Protein AF-A0A5M9MLW3-F1 (afdb_monomer_lite)

Foldseek 3Di:
DDDPPVVVVVVVVVCCVVFAAPKEKEWEQEPQWIWIWIDDPPDDIDIDIDGQDDVVPAPGDPVVVLQVVVCVVVVHRDDGPDDDDCRNYRDYHYHYCVVVVCVVVLVDDADEAEEAPPCQCVVVCDPVDDPPPPDPDDDDDDDNHPHYDHDHDDDDDVCPCVPVPPPDDDPDDDDDDDDDDDDD

pLDDT: mean 81.93, std 17.7, range [34.81, 98.56]

Radius of gyration: 27.94 Å; chains: 1; bounding box: 58×65×68 Å

Organism: NCBI:txid1220188

InterPro domains:
  IPR008040 Hydantoinase/oxoprolinase, N-terminal [PF05378] (24-159)
  IPR045079 Oxoprolinase-like [PTHR11365] (21-159)

Secondary structure (DSSP, 8-state):
---THHHHHHHHHHHHHHH---EEEEEEE-SSEEEEEEE-TTSPPEEEEEES--TTT-S-HHHHHHHHHHHHHTTSPPPTTSPPP-TTEEEEEEEESHHHHHHHTT-PPP-EEEEETT-TTHHHHTT---SSTT-SS--PPPPS-SEEEEES-----TTTT--TTSSS--SSPPPS----PPP-

Sequence (184 aa):
MPDGYTVKGKVWKLLRALYGGDIKIVIDRGGTFTDIWASLPGQLDIILKLLSVDPSNYQDAPPEGIRRILSHFYSKELPCGSLLPKRDIEFIRMDTTVPTNAFLERKGTKHAFLVTKGFQDLLKIGYQSRLRLFDLNIVKPDVLYSEMHEIETRITIEGFDKDLDGLFDSKEEIPGFLLRGTRG

Structure (mmCIF, N/CA/C/O backbone):
data_AF-A0A5M9MLW3-F1
#
_entry.id   AF-A0A5M9MLW3-F1
#
loop_
_atom_site.group_PDB
_atom_site.id
_atom_site.type_symbol
_atom_site.label_atom_id
_atom_site.label_alt_id
_atom_site.label_comp_id
_atom_site.label_asym_id
_atom_site.label_entity_id
_atom_site.label_seq_id
_atom_site.pdbx_PDB_ins_code
_atom_site.Cartn_x
_atom_site.Cartn_y
_atom_site.Cartn_z
_atom_site.occupancy
_atom_site.B_iso_or_equiv
_atom_site.auth_seq_id
_atom_site.auth_comp_id
_atom_site.auth_asym_id
_atom_site.auth_atom_id
_atom_site.pdbx_PDB_model_num
ATOM 1 N N . MET A 1 1 ? -7.379 48.453 19.173 1.00 34.81 1 MET A N 1
ATOM 2 C CA . MET A 1 1 ? -8.307 47.615 18.382 1.00 34.81 1 MET A CA 1
ATOM 3 C C . MET A 1 1 ? -8.161 46.185 18.880 1.00 34.81 1 MET A C 1
ATOM 5 O O . MET A 1 1 ? -7.017 45.768 18.998 1.00 34.81 1 MET A O 1
ATOM 9 N N . PRO A 1 2 ? -9.229 45.465 19.262 1.00 37.75 2 PRO A N 1
ATOM 10 C CA . PRO A 1 2 ? -9.098 44.078 19.700 1.00 37.75 2 PRO A CA 1
ATOM 11 C C . PRO A 1 2 ? -8.871 43.164 18.489 1.00 37.75 2 PRO A C 1
ATOM 13 O O . PRO A 1 2 ? -9.609 43.246 17.507 1.00 37.75 2 PRO A O 1
ATOM 16 N N . ASP A 1 3 ? -7.851 42.311 18.569 1.00 39.06 3 ASP A N 1
ATOM 17 C CA . ASP A 1 3 ? -7.421 41.396 17.511 1.00 39.06 3 ASP A CA 1
ATOM 18 C C . ASP A 1 3 ? -8.504 40.378 17.116 1.00 39.06 3 ASP A C 1
ATOM 20 O O . ASP A 1 3 ? -8.955 39.553 17.915 1.00 39.06 3 ASP A O 1
ATOM 24 N N . GLY A 1 4 ? -8.873 40.380 15.831 1.00 36.41 4 GLY A N 1
ATOM 25 C CA . GLY A 1 4 ? -9.860 39.483 15.211 1.00 36.41 4 GLY A CA 1
ATOM 26 C C . GLY A 1 4 ? -9.442 38.007 15.098 1.00 36.41 4 GLY A C 1
ATOM 27 O O . GLY A 1 4 ? -10.128 37.222 14.442 1.00 36.41 4 GLY A O 1
ATOM 28 N N . TYR A 1 5 ? -8.340 37.600 15.732 1.00 44.34 5 TYR A N 1
ATOM 29 C CA . TYR A 1 5 ? -7.786 36.244 15.642 1.00 44.34 5 TYR A CA 1
ATOM 30 C C . TYR A 1 5 ? -8.379 35.256 16.663 1.00 44.34 5 TYR A C 1
ATOM 32 O O . TYR A 1 5 ? -8.330 34.045 16.449 1.00 44.34 5 TYR A O 1
ATOM 40 N N . THR A 1 6 ? -9.030 35.734 17.728 1.00 50.44 6 THR A N 1
ATOM 41 C CA . THR A 1 6 ? -9.577 34.867 18.795 1.00 50.44 6 THR A CA 1
ATOM 42 C C . THR A 1 6 ? -10.918 34.217 18.420 1.00 50.44 6 THR A C 1
ATOM 44 O O . THR A 1 6 ? -11.273 33.154 18.934 1.00 50.44 6 THR A O 1
ATOM 47 N N . VAL A 1 7 ? -11.669 34.815 17.486 1.00 50.50 7 VAL A N 1
ATOM 48 C CA . VAL A 1 7 ? -13.009 34.334 17.095 1.00 50.50 7 VAL A CA 1
ATOM 49 C C . VAL A 1 7 ? -12.924 33.112 16.174 1.00 50.50 7 VAL A C 1
ATOM 51 O O . VAL A 1 7 ? -13.690 32.165 16.350 1.00 50.50 7 VAL A O 1
ATOM 54 N N . LYS A 1 8 ? -11.940 33.061 15.259 1.00 49.38 8 LYS A N 1
ATOM 55 C CA . LYS A 1 8 ? -11.751 31.911 14.355 1.00 49.38 8 LYS A CA 1
ATOM 56 C C . LYS A 1 8 ? -11.486 30.618 15.131 1.00 49.38 8 LYS A C 1
ATOM 58 O O . LYS A 1 8 ? -12.153 29.623 14.874 1.00 49.38 8 LYS A O 1
ATOM 63 N N . GLY A 1 9 ? -10.594 30.630 16.123 1.00 53.03 9 GLY A N 1
ATOM 64 C CA . GLY A 1 9 ? -10.273 29.427 16.906 1.00 53.03 9 GLY A CA 1
ATOM 65 C C . GLY A 1 9 ? -11.476 28.838 17.654 1.00 53.03 9 GLY A C 1
ATOM 66 O O . GLY A 1 9 ? -11.649 27.621 17.685 1.00 53.03 9 GLY A O 1
ATOM 67 N N . LYS A 1 10 ? -12.356 29.690 18.201 1.00 56.84 10 LYS A N 1
ATOM 68 C CA . LYS A 1 10 ? -13.595 29.247 18.864 1.00 56.84 10 LYS A CA 1
ATOM 69 C C . LYS A 1 10 ? -14.613 28.681 17.878 1.00 56.84 10 LYS A C 1
ATOM 71 O O . LYS A 1 10 ? -15.186 27.638 18.171 1.00 56.84 10 LYS A O 1
ATOM 76 N N . VAL A 1 11 ? -14.804 29.321 16.723 1.00 63.88 11 VAL A N 1
ATOM 77 C CA . VAL A 1 11 ? -15.728 28.842 15.681 1.00 63.88 11 VAL A CA 1
ATOM 78 C C . VAL A 1 11 ? -15.267 27.500 15.117 1.00 63.88 11 VAL A C 1
ATOM 80 O O . VAL A 1 11 ? -16.077 26.591 15.013 1.00 63.88 11 VAL A O 1
ATOM 83 N N . TRP A 1 12 ? -13.970 27.322 14.851 1.00 56.72 12 TRP A N 1
ATOM 84 C CA . TRP A 1 12 ? -13.425 26.032 14.414 1.00 56.72 12 TRP A CA 1
ATOM 85 C C . TRP A 1 12 ? -13.544 24.949 15.490 1.00 56.72 12 TRP A C 1
ATOM 87 O O . TRP A 1 12 ? -13.875 23.815 15.164 1.00 56.72 12 TRP A O 1
ATOM 97 N N . LYS A 1 13 ? -13.348 25.283 16.773 1.00 57.03 13 LYS A N 1
ATOM 98 C CA . LYS A 1 13 ? -13.541 24.342 17.890 1.00 57.03 13 LYS A CA 1
ATOM 99 C C . LYS A 1 13 ? -15.012 23.937 18.063 1.00 57.03 13 LYS A C 1
ATOM 101 O O . LYS A 1 13 ? -15.288 22.767 18.292 1.00 57.03 13 LYS A O 1
ATOM 106 N N . LEU A 1 14 ? -15.940 24.884 17.906 1.00 59.34 14 LEU A N 1
ATOM 107 C CA . LEU A 1 14 ? -17.388 24.642 17.909 1.00 59.34 14 LEU A CA 1
ATOM 108 C C . LEU A 1 14 ? -17.832 23.831 16.689 1.00 59.34 14 LEU A C 1
ATOM 110 O O . LEU A 1 14 ? -18.584 22.884 16.847 1.00 59.34 14 LEU A O 1
ATOM 114 N N . LEU A 1 15 ? -17.335 24.141 15.490 1.00 56.28 15 LEU A N 1
ATOM 115 C CA . LEU A 1 15 ? -17.631 23.375 14.277 1.00 56.28 15 LEU A CA 1
ATOM 116 C C . LEU A 1 15 ? -17.054 21.957 14.338 1.00 56.28 15 LEU A C 1
ATOM 118 O O . LEU A 1 15 ? -17.713 21.039 13.875 1.00 56.28 15 LEU A O 1
ATOM 122 N N . ARG A 1 16 ? -15.884 21.746 14.957 1.00 57.47 16 ARG A N 1
ATOM 123 C CA . ARG A 1 16 ? -15.347 20.399 15.216 1.00 57.47 16 ARG A CA 1
ATOM 124 C C . ARG A 1 16 ? -16.215 19.637 16.216 1.00 57.47 16 ARG A C 1
ATOM 126 O O . ARG A 1 16 ? -16.558 18.502 15.952 1.00 57.47 16 ARG A O 1
ATOM 133 N N . ALA A 1 17 ? -16.656 20.288 17.291 1.00 55.56 17 ALA A N 1
ATOM 134 C CA . ALA A 1 17 ? -17.592 19.687 18.243 1.00 55.56 17 ALA A CA 1
ATOM 135 C C . ALA A 1 17 ? -18.994 19.420 17.647 1.00 55.56 17 ALA A C 1
ATOM 137 O O . ALA A 1 17 ? -19.730 18.592 18.172 1.00 55.56 17 ALA A O 1
ATOM 138 N N . LEU A 1 18 ? -19.383 20.132 16.579 1.00 53.38 18 LEU A N 1
ATOM 139 C CA . LEU A 1 18 ? -20.692 20.004 15.925 1.00 53.38 18 LEU A CA 1
ATOM 140 C C . LEU A 1 18 ? -20.680 19.098 14.677 1.00 53.38 18 LEU A C 1
ATOM 142 O O . LEU A 1 18 ? -21.725 18.555 14.331 1.00 53.38 18 LEU A O 1
ATOM 146 N N . TYR A 1 19 ? -19.537 18.943 13.996 1.00 50.12 19 TYR A N 1
ATOM 147 C CA . TYR A 1 19 ? -19.420 18.266 12.690 1.00 50.12 19 TYR A CA 1
ATOM 148 C C . TYR A 1 19 ? -18.140 17.437 12.495 1.00 50.12 19 TYR A C 1
ATOM 150 O O . TYR A 1 19 ? -17.989 16.793 11.458 1.00 50.12 19 TYR A O 1
ATOM 158 N N . GLY A 1 20 ? -17.197 17.478 13.433 1.00 55.88 20 GLY A N 1
ATOM 159 C CA . GLY A 1 20 ? -15.975 16.687 13.384 1.00 55.88 20 GLY A CA 1
ATOM 160 C C . GLY A 1 20 ? -16.163 15.394 14.156 1.00 55.88 20 GLY A C 1
ATOM 161 O O . GLY A 1 20 ? -16.609 15.414 15.299 1.00 55.88 20 GLY A O 1
ATOM 162 N N . GLY A 1 21 ? -15.810 14.271 13.541 1.00 64.88 21 GLY A N 1
ATOM 163 C CA . GLY A 1 21 ? -15.571 13.070 14.318 1.00 64.88 21 GLY A CA 1
ATOM 164 C C . GLY A 1 21 ? -14.422 13.286 15.300 1.00 64.88 21 GLY A C 1
ATOM 165 O O . GLY A 1 21 ? -13.507 14.056 15.012 1.00 64.88 21 GLY A O 1
ATOM 166 N N . ASP A 1 22 ? -14.473 12.611 16.443 1.00 86.38 22 ASP A N 1
ATOM 167 C CA . ASP A 1 22 ? -13.420 12.649 17.467 1.00 86.38 22 ASP A CA 1
ATOM 168 C C . ASP A 1 22 ? -12.546 11.383 17.437 1.00 86.38 22 ASP A C 1
ATOM 170 O O . ASP A 1 22 ? -11.542 11.296 18.146 1.00 86.38 22 ASP A O 1
ATOM 174 N N . ILE A 1 23 ? -12.919 10.388 16.620 1.00 94.88 23 ILE A N 1
ATOM 175 C CA . ILE A 1 23 ? -12.202 9.117 16.515 1.00 94.88 23 ILE A CA 1
ATOM 176 C C . ILE A 1 23 ? -11.085 9.247 15.485 1.00 94.88 23 ILE A C 1
ATOM 178 O O . ILE A 1 23 ? -11.323 9.515 14.305 1.00 94.88 23 ILE A O 1
ATOM 182 N N . LYS A 1 24 ? -9.855 8.994 15.921 1.00 96.88 24 LYS A N 1
ATOM 183 C CA . LYS A 1 24 ? -8.667 8.970 15.063 1.00 96.88 24 LYS A CA 1
ATOM 184 C C . LYS A 1 24 ? -8.215 7.537 14.905 1.00 96.88 24 LYS A C 1
ATOM 186 O O . LYS A 1 24 ? -8.068 6.854 15.913 1.00 96.88 24 LYS A O 1
ATOM 191 N N . ILE A 1 25 ? -7.979 7.094 13.675 1.00 98.19 25 ILE A N 1
ATOM 192 C CA . ILE A 1 25 ? -7.552 5.721 13.395 1.00 98.19 25 ILE A CA 1
ATOM 193 C C . ILE A 1 25 ? -6.292 5.755 12.534 1.00 98.19 25 ILE A C 1
ATOM 195 O O . ILE A 1 25 ? -6.246 6.432 11.506 1.00 98.19 25 ILE A O 1
ATOM 199 N N . VAL A 1 26 ? -5.271 5.013 12.949 1.00 98.44 26 VAL A N 1
ATOM 200 C CA . VAL A 1 26 ? -4.054 4.762 12.174 1.00 98.44 26 VAL A CA 1
ATOM 201 C C . VAL A 1 26 ? -3.918 3.259 11.988 1.00 98.44 26 VAL A C 1
ATOM 203 O O . VAL A 1 26 ? -4.070 2.499 12.942 1.00 98.44 26 VAL A O 1
ATOM 206 N N . ILE A 1 27 ? -3.670 2.834 10.755 1.00 98.44 27 ILE A N 1
ATOM 207 C CA . ILE A 1 27 ? -3.591 1.429 10.364 1.00 98.44 27 ILE A CA 1
ATOM 208 C C . ILE A 1 27 ? -2.279 1.218 9.623 1.00 98.44 27 ILE A C 1
ATOM 210 O O . ILE A 1 27 ? -2.021 1.926 8.656 1.00 98.44 27 ILE A O 1
ATOM 214 N N . ASP A 1 28 ? -1.504 0.220 10.030 1.00 97.38 28 ASP A N 1
ATOM 215 C CA . ASP A 1 28 ? -0.365 -0.290 9.273 1.00 97.38 28 ASP A CA 1
ATOM 216 C C . ASP A 1 28 ? -0.646 -1.732 8.843 1.00 97.38 28 ASP A C 1
ATOM 218 O O . ASP A 1 28 ? -0.646 -2.670 9.646 1.00 97.38 28 ASP A O 1
ATOM 222 N N . ARG A 1 29 ? -0.946 -1.912 7.554 1.00 96.12 29 ARG A N 1
ATOM 223 C CA . ARG A 1 29 ? -1.173 -3.232 6.965 1.00 96.12 29 ARG A CA 1
ATOM 224 C C . ARG A 1 29 ? 0.157 -3.849 6.528 1.00 96.12 29 ARG A C 1
ATOM 226 O O . ARG A 1 29 ? 0.659 -3.571 5.429 1.00 96.12 29 ARG A O 1
ATOM 233 N N . GLY A 1 30 ? 0.656 -4.764 7.353 1.00 92.94 30 GLY A N 1
ATOM 234 C CA . GLY A 1 30 ? 1.776 -5.658 7.070 1.00 92.94 30 GLY A CA 1
ATOM 235 C C . GLY A 1 30 ? 1.400 -6.882 6.223 1.00 92.94 30 GLY A C 1
ATOM 236 O O . GLY A 1 30 ? 0.235 -7.102 5.884 1.00 92.94 30 GLY A O 1
ATOM 237 N N . GLY A 1 31 ? 2.393 -7.725 5.920 1.00 89.81 31 GLY A N 1
ATOM 238 C CA . GLY A 1 31 ? 2.179 -9.003 5.224 1.00 89.81 31 GLY A CA 1
ATOM 239 C C . GLY A 1 31 ? 1.421 -10.036 6.068 1.00 89.81 31 GLY A C 1
ATOM 240 O O . GLY A 1 31 ? 0.454 -10.626 5.596 1.00 89.81 31 GLY A O 1
ATOM 241 N N . THR A 1 32 ? 1.825 -10.220 7.328 1.00 92.88 32 THR A N 1
ATOM 242 C CA . THR A 1 32 ? 1.214 -11.207 8.242 1.00 92.88 32 THR A CA 1
ATOM 243 C C . THR A 1 32 ? 0.167 -10.586 9.157 1.00 92.88 32 THR A C 1
ATOM 245 O O . THR A 1 32 ? -0.891 -11.174 9.372 1.00 92.88 32 THR A O 1
ATOM 248 N N . PHE A 1 33 ? 0.458 -9.402 9.698 1.00 96.69 33 PHE A N 1
ATOM 249 C CA . PHE A 1 33 ? -0.402 -8.715 10.653 1.00 96.69 33 PHE A CA 1
ATOM 250 C C . PHE A 1 33 ? -0.719 -7.297 10.197 1.00 96.69 33 PHE A C 1
ATOM 252 O O . PHE A 1 33 ? 0.080 -6.657 9.515 1.00 96.69 33 PHE A O 1
ATOM 259 N N . THR A 1 34 ? -1.886 -6.823 10.610 1.00 97.81 34 THR A N 1
ATOM 260 C CA . THR A 1 34 ? -2.310 -5.433 10.503 1.00 97.81 34 THR A CA 1
ATOM 261 C C . THR A 1 34 ? -2.379 -4.858 11.909 1.00 97.81 34 THR A C 1
ATOM 263 O O . THR A 1 34 ? -3.144 -5.345 12.747 1.00 97.81 34 THR A O 1
ATOM 266 N N . ASP A 1 35 ? -1.553 -3.851 12.161 1.00 98.12 35 ASP A N 1
ATOM 267 C CA . ASP A 1 35 ? -1.483 -3.133 13.425 1.00 98.12 35 ASP A CA 1
ATOM 268 C C . ASP A 1 35 ? -2.374 -1.891 13.335 1.00 98.12 35 ASP A C 1
ATOM 270 O O . ASP A 1 35 ? -2.373 -1.169 12.337 1.00 98.12 35 ASP A O 1
ATOM 274 N N . ILE A 1 36 ? -3.196 -1.666 14.354 1.00 98.56 36 ILE A N 1
ATOM 275 C CA . ILE A 1 36 ? -4.162 -0.570 14.377 1.00 98.56 36 ILE A CA 1
ATOM 276 C C . ILE A 1 36 ? -4.044 0.147 15.711 1.00 98.56 36 ILE A C 1
ATOM 278 O O . ILE A 1 36 ? -4.099 -0.476 16.771 1.00 98.56 36 ILE A O 1
ATOM 282 N N . TRP A 1 37 ? -3.949 1.466 15.643 1.00 98.44 37 TRP A N 1
ATOM 283 C CA . TRP A 1 37 ? -4.058 2.356 16.786 1.00 98.44 37 TRP A CA 1
ATOM 284 C C . TRP A 1 37 ? -5.277 3.255 16.604 1.00 98.44 37 TRP A C 1
ATOM 286 O O . TRP A 1 37 ? -5.521 3.770 15.507 1.00 98.44 37 TRP A O 1
ATOM 296 N N . ALA A 1 38 ? -6.040 3.456 17.673 1.00 98.06 38 ALA A N 1
ATOM 297 C CA . ALA A 1 38 ? -7.145 4.394 17.675 1.00 98.06 38 ALA A CA 1
ATOM 298 C C . ALA A 1 38 ? -7.211 5.213 18.958 1.00 98.06 38 ALA A C 1
ATOM 300 O O . ALA A 1 38 ? -7.039 4.686 20.054 1.00 98.06 38 ALA A O 1
ATOM 301 N N . SER A 1 39 ? -7.533 6.494 18.798 1.00 97.06 39 SER A N 1
ATOM 302 C CA . SER A 1 39 ? -7.784 7.412 19.904 1.00 97.06 39 SER A CA 1
ATOM 303 C C . SER A 1 39 ? -9.246 7.823 19.892 1.00 97.06 39 SER A C 1
ATOM 305 O O . SER A 1 39 ? -9.765 8.275 18.865 1.00 97.06 39 SER A O 1
ATOM 307 N N . LEU A 1 40 ? -9.906 7.606 21.027 1.00 94.12 40 LEU A N 1
ATOM 308 C CA . LEU A 1 40 ? -11.314 7.904 21.258 1.00 94.12 40 LEU A CA 1
ATOM 309 C C . LEU A 1 40 ? -11.405 9.003 22.331 1.00 94.12 40 LEU A C 1
ATOM 311 O O . LEU A 1 40 ? -10.605 9.019 23.271 1.00 94.12 40 LEU A O 1
ATOM 315 N N . PRO A 1 41 ? -12.375 9.925 22.239 1.00 89.75 41 PRO A N 1
ATOM 316 C CA . PRO A 1 41 ? -12.497 11.027 23.187 1.00 89.75 41 PRO A CA 1
ATOM 317 C C . PRO A 1 41 ? -12.752 10.521 24.613 1.00 89.75 41 PRO A C 1
ATOM 319 O O . PRO A 1 41 ? -13.707 9.792 24.871 1.00 89.75 41 PRO A O 1
ATOM 322 N N . GLY A 1 42 ? -11.901 10.941 25.553 1.00 87.62 42 GLY A N 1
ATOM 323 C CA . GLY A 1 42 ? -12.055 10.629 26.979 1.00 87.62 42 GLY A CA 1
ATOM 324 C C . GLY A 1 42 ? -11.784 9.170 27.357 1.00 87.62 42 GLY A C 1
ATOM 325 O O . GLY A 1 42 ? -12.091 8.780 28.481 1.00 87.62 42 GLY A O 1
ATOM 326 N N . GLN A 1 43 ? -11.219 8.373 26.447 1.00 90.69 43 GLN A N 1
ATOM 327 C CA . GLN A 1 43 ? -10.874 6.972 26.679 1.00 90.69 43 GLN A CA 1
ATOM 328 C C . GLN A 1 43 ? -9.369 6.751 26.509 1.00 90.69 43 GLN A C 1
ATOM 330 O O . GLN A 1 43 ? -8.658 7.598 25.967 1.00 90.69 43 GLN A O 1
ATOM 335 N N . LEU A 1 44 ? -8.884 5.610 26.998 1.00 93.69 44 LEU A N 1
ATOM 336 C CA . LEU A 1 44 ? -7.533 5.156 26.684 1.00 93.69 44 LEU A CA 1
ATOM 337 C C . LEU A 1 44 ? -7.443 4.777 25.205 1.00 93.69 44 LEU A C 1
ATOM 339 O O . LEU A 1 44 ? -8.424 4.330 24.607 1.00 93.69 44 LEU A O 1
ATOM 343 N N . ASP A 1 45 ? -6.249 4.926 24.642 1.00 96.44 45 ASP A N 1
ATOM 344 C CA . ASP A 1 45 ? -5.982 4.492 23.278 1.00 96.44 45 ASP A CA 1
ATOM 345 C C . ASP A 1 45 ? -6.212 2.981 23.129 1.00 96.44 45 ASP A C 1
ATOM 347 O O . ASP A 1 45 ? -5.872 2.176 24.002 1.00 96.44 45 ASP A O 1
ATOM 351 N N . ILE A 1 46 ? -6.766 2.600 21.983 1.00 97.50 46 ILE A N 1
ATOM 352 C CA . ILE A 1 46 ? -7.027 1.212 21.615 1.00 97.50 46 ILE A CA 1
ATOM 353 C C . ILE A 1 46 ? -5.940 0.762 20.649 1.00 97.50 46 ILE A C 1
ATOM 355 O O . ILE A 1 46 ? -5.701 1.402 19.625 1.00 97.50 46 ILE A O 1
ATOM 359 N N . ILE A 1 47 ? -5.321 -0.377 20.950 1.00 97.81 47 ILE A N 1
ATOM 360 C CA . ILE A 1 47 ? -4.347 -1.033 20.078 1.00 97.81 47 ILE A CA 1
ATOM 361 C C . ILE A 1 47 ? -4.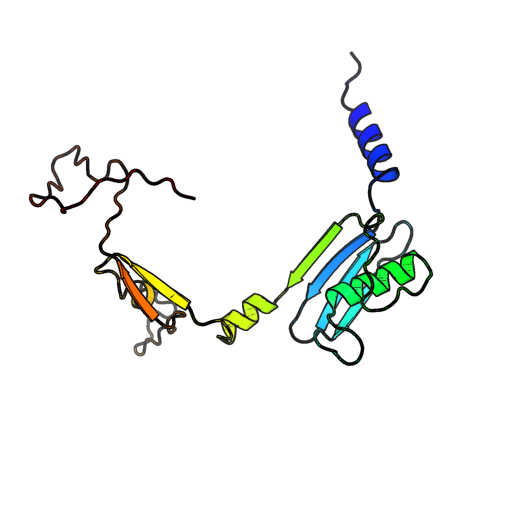907 -2.399 19.689 1.00 97.81 47 ILE A C 1
ATOM 363 O O . ILE A 1 47 ? -5.231 -3.209 20.558 1.00 97.81 47 ILE A O 1
ATOM 367 N N . LEU A 1 48 ? -5.024 -2.659 18.388 1.00 97.69 48 LEU A N 1
ATOM 368 C CA . LEU A 1 48 ? -5.457 -3.945 17.846 1.00 97.69 48 LEU A CA 1
ATOM 369 C C . LEU A 1 48 ? -4.375 -4.517 16.937 1.00 97.69 48 LEU A C 1
ATOM 371 O O . LEU A 1 48 ? -3.726 -3.792 16.188 1.00 97.69 48 LEU A O 1
ATOM 375 N N . LYS A 1 49 ? -4.246 -5.842 16.961 1.00 97.88 49 LYS A N 1
ATOM 376 C CA . LYS A 1 49 ? -3.429 -6.601 16.019 1.00 97.88 49 LYS A CA 1
ATOM 377 C C . LYS A 1 49 ? -4.299 -7.677 15.391 1.00 97.88 49 LYS A C 1
ATOM 379 O O . LYS A 1 49 ? -4.825 -8.537 16.097 1.00 97.88 49 LYS A O 1
ATOM 384 N N . LEU A 1 50 ? -4.488 -7.599 14.080 1.00 98.00 50 LEU A N 1
ATOM 385 C CA . LEU A 1 50 ? -5.275 -8.556 13.302 1.00 98.00 50 LEU A CA 1
ATOM 386 C C . LEU A 1 50 ? -4.360 -9.333 12.361 1.00 98.00 50 LEU A C 1
ATOM 388 O O . LEU A 1 50 ? -3.311 -8.826 11.970 1.00 98.00 50 LEU A O 1
ATOM 392 N N . LEU A 1 51 ? -4.751 -10.546 11.970 1.00 97.88 51 LEU A N 1
ATOM 393 C CA . LEU A 1 51 ? -4.116 -11.211 10.833 1.00 97.88 51 LEU A CA 1
ATOM 394 C C . LEU A 1 51 ? -4.456 -10.413 9.569 1.00 97.88 51 LEU A C 1
ATOM 396 O O . LEU A 1 51 ? -5.609 -10.054 9.355 1.00 97.88 51 LEU A O 1
ATOM 400 N N . SER A 1 52 ? -3.470 -10.126 8.718 1.00 95.44 52 SER A N 1
ATOM 401 C CA . SER A 1 52 ? -3.713 -9.391 7.465 1.00 95.44 52 SER A CA 1
ATOM 402 C C . SER A 1 52 ? -4.590 -10.176 6.486 1.00 95.44 52 SER A C 1
ATOM 404 O O . SER A 1 52 ? -5.257 -9.580 5.638 1.00 95.44 52 SER A O 1
ATOM 406 N N . VAL A 1 53 ? -4.585 -11.509 6.597 1.00 94.81 53 VAL A N 1
ATOM 407 C CA . VAL A 1 53 ? -5.388 -12.431 5.790 1.00 94.81 53 VAL A CA 1
ATOM 408 C C . VAL A 1 53 ? -6.020 -13.470 6.712 1.00 94.81 53 VAL A C 1
ATOM 410 O O . VAL A 1 53 ? -5.328 -14.335 7.242 1.00 94.81 53 VAL A O 1
ATOM 413 N N . ASP A 1 54 ? -7.336 -13.380 6.890 1.00 95.56 54 ASP A N 1
ATOM 414 C CA . ASP A 1 54 ? -8.138 -14.344 7.649 1.00 95.56 54 ASP A CA 1
ATOM 415 C C . ASP A 1 54 ? -9.575 -14.403 7.094 1.00 95.56 54 ASP A C 1
ATOM 417 O O . ASP A 1 54 ? -10.528 -13.911 7.709 1.00 95.56 54 ASP A O 1
ATOM 421 N N . PRO A 1 55 ? -9.746 -15.000 5.901 1.00 93.25 55 PRO A N 1
ATOM 422 C CA . PRO A 1 55 ? -11.022 -15.009 5.189 1.00 93.25 55 PRO A CA 1
ATOM 423 C C . PRO A 1 55 ? -12.129 -15.770 5.929 1.00 93.25 55 PRO A C 1
ATOM 425 O O . PRO A 1 55 ? -13.296 -15.646 5.566 1.00 93.25 55 PRO A O 1
ATOM 428 N N . SER A 1 56 ? -11.782 -16.561 6.951 1.00 93.81 56 SER A N 1
ATOM 429 C CA . SER A 1 56 ? -12.752 -17.290 7.769 1.00 93.81 56 SER A CA 1
ATOM 430 C C . SER A 1 56 ? -13.531 -16.381 8.725 1.00 93.81 56 SER A C 1
ATOM 432 O O . SER A 1 56 ? -14.665 -16.701 9.073 1.00 93.81 56 SER A O 1
ATOM 434 N N . ASN A 1 57 ? -12.952 -15.236 9.105 1.00 92.81 57 ASN A N 1
ATOM 435 C CA . ASN A 1 57 ? -13.529 -14.317 10.087 1.00 92.81 57 ASN A CA 1
ATOM 436 C C . ASN A 1 57 ? -13.907 -12.954 9.486 1.00 92.81 57 ASN A C 1
ATOM 438 O O . ASN A 1 57 ? -14.878 -12.336 9.927 1.00 92.81 57 ASN A O 1
ATOM 442 N N . TYR A 1 58 ? -13.158 -12.461 8.497 1.00 93.75 58 TYR A N 1
ATOM 443 C CA . TYR A 1 58 ? -13.405 -11.163 7.862 1.00 93.75 58 TYR A CA 1
ATOM 444 C C . TYR A 1 58 ? -12.797 -11.090 6.457 1.00 93.75 58 TYR A C 1
ATOM 446 O O . TYR A 1 58 ? -11.836 -11.779 6.132 1.00 93.75 58 TYR A O 1
ATOM 454 N N . GLN A 1 59 ? -13.352 -10.218 5.609 1.00 91.62 59 GLN A N 1
ATOM 455 C CA . GLN A 1 59 ? -12.870 -10.046 4.235 1.00 91.62 59 GLN A CA 1
ATOM 456 C C . GLN A 1 59 ? -11.490 -9.380 4.181 1.00 91.62 59 GLN A C 1
ATOM 458 O O . GLN A 1 59 ? -10.653 -9.772 3.372 1.00 91.62 59 GLN A O 1
ATOM 463 N N . ASP A 1 60 ? -11.267 -8.365 5.021 1.00 94.38 60 ASP A N 1
ATOM 464 C CA . ASP A 1 60 ? -9.989 -7.669 5.105 1.00 94.38 60 ASP A CA 1
ATOM 465 C C . ASP A 1 60 ? -9.775 -7.027 6.486 1.00 94.38 60 ASP A C 1
ATOM 467 O O . ASP A 1 60 ? -10.730 -6.621 7.155 1.00 94.38 60 ASP A O 1
ATOM 471 N N . ALA A 1 61 ? -8.517 -6.929 6.912 1.00 95.88 61 ALA A N 1
ATOM 472 C CA . ALA A 1 61 ? -8.141 -6.486 8.253 1.00 95.88 61 ALA A CA 1
ATOM 473 C C . ALA A 1 61 ? -8.389 -4.986 8.531 1.00 95.88 61 ALA A C 1
ATOM 475 O O . ALA A 1 61 ? -8.882 -4.681 9.616 1.00 95.88 61 ALA A O 1
ATOM 476 N N . PRO A 1 62 ? -8.115 -4.025 7.618 1.00 96.06 62 PRO A N 1
ATOM 477 C CA . PRO A 1 62 ? -8.368 -2.608 7.887 1.00 96.06 62 PRO A CA 1
ATOM 478 C C . PRO A 1 62 ? -9.853 -2.285 8.141 1.00 96.06 62 PRO A C 1
ATOM 480 O O . PRO A 1 62 ? -10.147 -1.684 9.178 1.00 96.06 62 PRO A O 1
ATOM 483 N N . PRO A 1 63 ? -10.816 -2.711 7.292 1.00 95.44 63 PRO A N 1
ATOM 484 C CA . PRO A 1 63 ? -12.237 -2.511 7.579 1.00 95.44 63 PRO A CA 1
ATOM 485 C C . PRO A 1 63 ? -12.688 -3.217 8.862 1.00 95.44 63 PRO A C 1
ATOM 487 O O . PRO A 1 63 ? -13.474 -2.655 9.622 1.00 95.44 63 PRO A O 1
ATOM 490 N N . GLU A 1 64 ? -12.167 -4.416 9.134 1.00 96.88 64 GLU A N 1
ATOM 491 C CA . GLU A 1 64 ? -12.459 -5.151 10.367 1.00 96.88 64 GLU A CA 1
ATOM 492 C C . GLU A 1 64 ? -11.956 -4.412 11.615 1.00 96.88 64 GLU A C 1
ATOM 494 O O . GLU A 1 64 ? -12.668 -4.305 12.614 1.00 96.88 64 GLU A O 1
ATOM 499 N N . GLY A 1 65 ? -10.753 -3.844 11.553 1.00 96.81 65 GLY A N 1
ATOM 500 C CA . GLY A 1 65 ? -10.184 -3.011 12.605 1.00 96.81 65 GLY A CA 1
ATOM 501 C C . GLY A 1 65 ? -11.069 -1.819 12.940 1.00 96.81 65 GLY A C 1
ATOM 502 O O . GLY A 1 65 ? -11.437 -1.614 14.098 1.00 96.81 65 GLY A O 1
ATOM 503 N N . ILE A 1 66 ? -11.478 -1.078 11.906 1.00 96.94 66 ILE A N 1
ATOM 504 C CA . ILE A 1 66 ? -12.395 0.059 12.043 1.00 96.94 66 ILE A CA 1
ATOM 505 C C . ILE A 1 66 ? -13.734 -0.409 12.628 1.00 96.94 66 ILE A C 1
ATOM 507 O O . ILE A 1 66 ? -14.256 0.228 13.541 1.00 96.94 66 ILE A O 1
ATOM 511 N N . ARG A 1 67 ? -14.276 -1.546 12.171 1.00 97.00 67 ARG A N 1
ATOM 512 C CA . ARG A 1 67 ? -15.524 -2.113 12.704 1.00 97.00 67 ARG A CA 1
ATOM 513 C C . ARG A 1 67 ? -15.424 -2.407 14.199 1.00 97.00 67 ARG A C 1
ATOM 515 O O . ARG A 1 67 ? -16.354 -2.066 14.929 1.00 97.00 67 ARG A O 1
ATOM 522 N N . ARG A 1 68 ? -14.324 -3.008 14.672 1.00 96.94 68 ARG A N 1
ATOM 523 C CA . ARG A 1 68 ? -14.103 -3.297 16.104 1.00 96.94 68 ARG A CA 1
ATOM 524 C C . ARG A 1 68 ? -13.999 -2.020 16.934 1.00 96.94 68 ARG A C 1
ATOM 526 O O . ARG A 1 68 ? -14.633 -1.937 17.983 1.00 96.94 68 ARG A O 1
ATOM 533 N N . ILE A 1 69 ? -13.275 -1.014 16.438 1.00 96.75 69 ILE A N 1
ATOM 534 C CA . ILE A 1 69 ? -13.151 0.301 17.090 1.00 96.75 69 ILE A CA 1
ATOM 535 C C . ILE A 1 69 ? -14.516 0.981 17.209 1.00 96.75 69 ILE A C 1
ATOM 537 O O . ILE A 1 69 ? -14.895 1.426 18.289 1.00 96.75 69 ILE A O 1
ATOM 541 N N . LEU A 1 70 ? -15.284 1.028 16.119 1.00 95.44 70 LEU A N 1
ATOM 542 C CA . LEU A 1 70 ? -16.616 1.628 16.130 1.00 95.44 70 LEU A CA 1
ATOM 543 C C . LEU A 1 70 ? -17.595 0.828 16.993 1.00 95.44 70 LEU A C 1
ATOM 545 O O . LEU A 1 70 ? -18.412 1.420 17.689 1.00 95.44 70 LEU A O 1
ATOM 549 N N . SER A 1 71 ? -17.497 -0.504 16.994 1.00 95.25 71 SER A N 1
ATOM 550 C CA . SER A 1 71 ? -18.335 -1.343 17.858 1.00 95.25 71 SER A CA 1
ATOM 551 C C . SER A 1 71 ? -18.072 -1.060 19.338 1.00 95.25 71 SER A C 1
ATOM 553 O O . SER A 1 71 ? -19.008 -0.996 20.134 1.00 95.25 71 SER A O 1
ATOM 555 N N . HIS A 1 72 ? -16.804 -0.830 19.695 1.00 94.62 72 HIS A N 1
ATOM 556 C CA . HIS A 1 72 ? -16.411 -0.393 21.030 1.00 94.62 72 HIS A CA 1
ATOM 557 C C . HIS A 1 72 ? -16.947 1.011 21.345 1.00 94.62 72 HIS A C 1
ATOM 559 O O . HIS A 1 72 ? -17.617 1.194 22.358 1.00 94.62 72 HIS A O 1
ATOM 565 N N . PHE A 1 73 ? -16.738 1.979 20.446 1.00 93.00 73 PHE A N 1
ATOM 566 C CA . PHE A 1 73 ? -17.199 3.359 20.623 1.00 93.00 73 PHE A CA 1
ATOM 567 C C . PHE A 1 73 ? -18.720 3.456 20.822 1.00 93.00 73 PHE A C 1
ATOM 569 O O . PHE A 1 73 ? -19.182 4.136 21.734 1.00 93.00 73 PHE A O 1
ATOM 576 N N . TYR A 1 74 ? -19.508 2.735 20.017 1.00 92.69 74 TYR A N 1
ATOM 577 C CA . TYR A 1 74 ? -20.969 2.713 20.136 1.00 92.69 74 TYR A CA 1
ATOM 578 C C . TYR A 1 74 ? -21.492 1.764 21.218 1.00 92.69 74 TYR A C 1
ATOM 580 O O . TYR A 1 74 ? -22.706 1.696 21.413 1.00 92.69 74 TYR A O 1
ATOM 588 N N . SER A 1 75 ? -20.613 1.009 21.890 1.00 93.31 75 SER A N 1
ATOM 589 C CA . SER A 1 75 ? -20.998 -0.066 22.817 1.00 93.31 75 SER A CA 1
ATOM 590 C C . SER A 1 75 ? -22.029 -1.029 22.203 1.00 93.31 75 SER A C 1
ATOM 592 O O . SER A 1 75 ? -22.963 -1.483 22.864 1.00 93.31 75 SER A O 1
ATOM 594 N N . LYS A 1 76 ? -21.886 -1.309 20.903 1.00 94.88 76 LYS A N 1
ATOM 595 C CA . LYS A 1 76 ? -22.802 -2.131 20.109 1.00 94.88 76 LYS A CA 1
ATOM 596 C C . LYS A 1 76 ? -22.022 -2.868 19.036 1.00 94.88 76 LYS A C 1
ATOM 598 O O . LYS A 1 76 ? -21.289 -2.252 18.273 1.00 94.88 76 LYS A O 1
ATOM 603 N N . GLU A 1 77 ? -22.256 -4.166 18.910 1.00 94.44 77 GLU A N 1
ATOM 604 C CA . GLU A 1 77 ? -21.656 -4.947 17.836 1.00 94.44 77 GLU A CA 1
ATOM 605 C C . GLU A 1 77 ? -22.197 -4.522 16.461 1.00 94.44 77 GLU A C 1
ATOM 607 O O . GLU A 1 77 ? -23.404 -4.564 16.195 1.00 94.44 77 GLU A O 1
ATOM 612 N N . LEU A 1 78 ? -21.292 -4.077 15.586 1.00 94.31 78 LEU A N 1
ATOM 613 C CA . LEU A 1 78 ? -21.601 -3.772 14.193 1.00 94.31 78 LEU A CA 1
ATOM 614 C C . LEU A 1 78 ? -21.438 -5.034 13.330 1.00 94.31 78 LEU A C 1
ATOM 616 O O . LEU A 1 78 ? -20.411 -5.704 13.451 1.00 94.31 78 LEU A O 1
ATOM 620 N N . PRO A 1 79 ? -22.380 -5.354 12.423 1.00 92.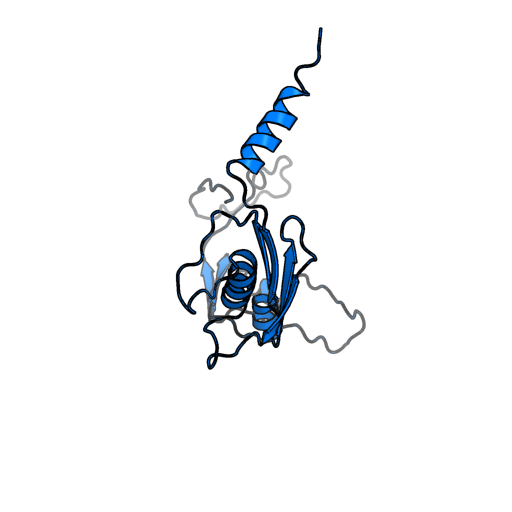75 79 PRO A N 1
ATOM 621 C CA . PRO A 1 79 ? -22.283 -6.547 11.582 1.00 92.75 79 PRO A CA 1
ATOM 622 C C . PRO A 1 79 ? -21.072 -6.518 10.638 1.00 92.75 79 PRO A C 1
ATOM 624 O O . PRO A 1 79 ? -20.773 -5.482 10.032 1.00 92.75 79 PRO A O 1
ATOM 627 N N . CYS A 1 80 ? -20.413 -7.665 10.450 1.00 88.62 80 CYS A N 1
ATOM 628 C CA . CYS A 1 80 ? -19.373 -7.831 9.431 1.00 88.62 80 CYS A CA 1
ATOM 629 C C . CYS A 1 80 ? -19.924 -7.552 8.022 1.00 88.62 80 CYS A C 1
ATOM 631 O O . CYS A 1 80 ? -21.052 -7.920 7.702 1.00 88.62 80 CYS A O 1
ATOM 633 N N . GLY A 1 81 ? -19.130 -6.887 7.177 1.00 83.38 81 GLY A N 1
ATOM 634 C CA . GLY A 1 81 ? -19.498 -6.577 5.787 1.00 83.38 81 GLY A CA 1
ATOM 635 C C . GLY A 1 81 ? -20.534 -5.459 5.608 1.00 83.38 81 GLY A C 1
ATOM 636 O O . GLY A 1 81 ? -20.875 -5.122 4.477 1.00 83.38 81 GLY A O 1
ATOM 637 N N . SER A 1 82 ? -21.031 -4.859 6.694 1.00 87.81 82 SER A N 1
ATOM 638 C CA . SER A 1 82 ? -21.940 -3.712 6.620 1.00 87.81 82 SER A CA 1
ATOM 639 C C . SER A 1 82 ? -21.193 -2.396 6.370 1.00 87.81 82 SER A C 1
ATOM 641 O O . SER A 1 82 ? -20.005 -2.260 6.674 1.00 87.81 82 SER A O 1
ATOM 643 N N . LEU A 1 83 ? -21.893 -1.400 5.817 1.00 91.12 83 LEU A N 1
ATOM 644 C CA . LEU A 1 83 ? -21.346 -0.050 5.684 1.00 91.12 83 LEU A CA 1
ATOM 645 C C . LEU A 1 83 ? -21.101 0.550 7.073 1.00 91.12 83 LEU A C 1
ATOM 647 O O . LEU A 1 83 ? -22.019 0.662 7.884 1.00 91.12 83 LEU A O 1
ATOM 651 N N . LEU A 1 84 ? -19.860 0.965 7.325 1.00 92.31 84 LEU A N 1
ATOM 652 C CA . LEU A 1 84 ? -19.466 1.528 8.612 1.00 92.31 84 LEU A CA 1
ATOM 653 C C . LEU A 1 84 ? -19.876 3.007 8.725 1.00 92.31 84 LEU A C 1
ATOM 655 O O . LEU A 1 84 ? -19.659 3.774 7.777 1.00 92.31 84 LEU A O 1
ATOM 659 N N . PRO A 1 85 ? -20.433 3.436 9.875 1.00 91.44 85 PRO A N 1
ATOM 660 C CA . PRO A 1 85 ? -20.685 4.846 10.151 1.00 91.44 85 PRO A CA 1
ATOM 661 C C . PRO A 1 85 ? -19.397 5.672 10.065 1.00 91.44 85 PRO A C 1
ATOM 663 O O . PRO A 1 85 ? -18.374 5.300 10.632 1.00 91.44 85 PRO A O 1
ATOM 666 N N . LYS A 1 86 ? -19.451 6.812 9.367 1.00 90.56 86 LYS A N 1
ATOM 667 C CA . LYS A 1 86 ? -18.287 7.699 9.164 1.00 90.56 86 LYS A CA 1
ATOM 668 C C . LYS A 1 86 ? -18.349 8.991 9.973 1.00 90.56 86 LYS A C 1
ATOM 670 O O . LYS A 1 86 ? -17.346 9.680 10.076 1.00 90.56 86 LYS A O 1
ATOM 675 N N . ARG A 1 87 ? -19.525 9.331 10.513 1.00 89.94 87 ARG A N 1
ATOM 676 C CA . ARG A 1 87 ? -19.804 10.644 11.115 1.00 89.94 87 ARG A CA 1
ATOM 677 C C . ARG A 1 87 ? -18.854 10.980 12.263 1.00 89.94 87 ARG A C 1
ATOM 679 O O . ARG A 1 87 ? -18.414 12.114 12.364 1.00 89.94 87 ARG A O 1
ATOM 686 N N . ASP A 1 88 ? -18.546 9.988 13.091 1.00 90.69 88 ASP A N 1
ATOM 687 C CA . ASP A 1 88 ? -17.780 10.192 14.320 1.00 90.69 88 ASP A CA 1
ATOM 688 C C . ASP A 1 88 ? -16.266 9.946 14.112 1.00 90.69 88 ASP A C 1
ATOM 690 O O . ASP A 1 88 ? -15.482 10.047 15.054 1.00 90.69 88 ASP A O 1
ATOM 694 N N . ILE A 1 89 ? -15.833 9.683 12.869 1.00 93.56 89 ILE A N 1
ATOM 695 C CA . ILE A 1 89 ? -14.425 9.510 12.487 1.00 93.56 89 ILE A CA 1
ATOM 696 C C . ILE A 1 89 ? -13.832 10.851 12.047 1.00 93.56 89 ILE A C 1
ATOM 698 O O . ILE A 1 89 ? -14.305 11.463 11.093 1.00 93.56 89 ILE A O 1
ATOM 702 N N . G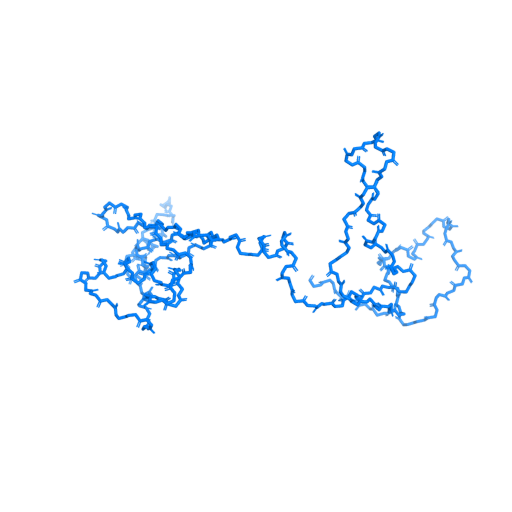LU A 1 90 ? -12.767 11.286 12.719 1.00 94.69 90 GLU A N 1
ATOM 703 C CA . GLU A 1 90 ? -11.996 12.474 12.343 1.00 94.69 90 GLU A CA 1
ATOM 704 C C . GLU A 1 90 ? -11.139 12.198 11.105 1.00 94.69 90 GLU A C 1
ATOM 706 O O . GLU A 1 90 ? -11.183 12.923 10.113 1.00 94.69 90 GLU A O 1
ATOM 711 N N . PHE A 1 91 ? -10.336 11.134 11.177 1.00 95.31 91 PHE A N 1
ATOM 712 C CA . PHE A 1 91 ? -9.497 10.680 10.082 1.00 95.31 91 PHE A CA 1
ATOM 713 C C . PHE A 1 91 ? -9.169 9.197 10.214 1.00 95.31 91 PHE A C 1
ATOM 715 O O . PHE A 1 91 ? -9.114 8.632 11.309 1.00 95.31 91 PHE A O 1
ATOM 722 N N . ILE A 1 92 ? -8.863 8.605 9.064 1.00 96.44 92 ILE A N 1
ATOM 723 C CA . ILE A 1 92 ? -8.190 7.318 8.959 1.00 96.44 92 ILE A CA 1
ATOM 724 C C . ILE A 1 92 ? -6.894 7.568 8.197 1.00 96.44 92 ILE A C 1
ATOM 726 O O . ILE A 1 92 ? -6.920 8.106 7.089 1.00 96.44 92 ILE A O 1
ATOM 730 N N . ARG A 1 93 ? -5.765 7.189 8.787 1.00 97.62 93 ARG A N 1
ATOM 731 C CA . ARG A 1 93 ? -4.485 7.091 8.087 1.00 97.62 93 ARG A CA 1
ATOM 732 C C . ARG A 1 93 ? -4.175 5.621 7.881 1.00 97.62 93 ARG A C 1
ATOM 734 O O . ARG A 1 93 ? -4.247 4.849 8.832 1.00 97.62 93 ARG A O 1
ATOM 74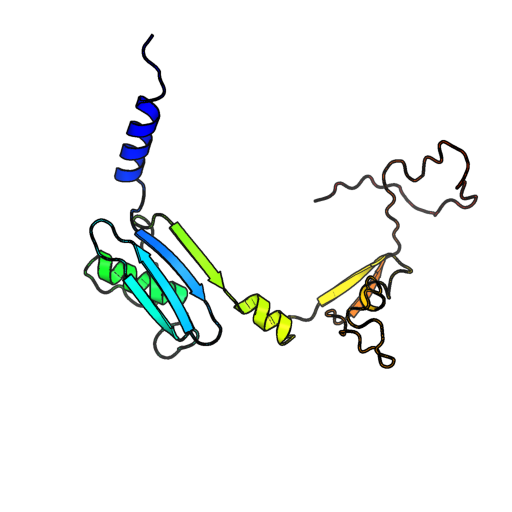1 N N . MET A 1 94 ? -3.850 5.250 6.652 1.00 95.12 94 MET A N 1
ATOM 742 C CA . MET A 1 94 ? -3.505 3.881 6.314 1.00 95.12 94 MET A CA 1
ATOM 743 C C . MET A 1 94 ? -2.152 3.853 5.625 1.00 95.12 94 MET A C 1
ATOM 745 O O . MET A 1 94 ? -1.991 4.423 4.548 1.00 95.12 94 MET A O 1
ATOM 749 N N . ASP A 1 95 ? -1.237 3.131 6.248 1.00 95.12 95 ASP A N 1
ATOM 750 C CA . ASP A 1 95 ? 0.046 2.745 5.701 1.00 95.12 95 ASP A CA 1
ATOM 751 C C . ASP A 1 95 ? -0.009 1.247 5.363 1.00 95.12 95 ASP A C 1
ATOM 753 O O . ASP A 1 95 ? -0.785 0.470 5.933 1.00 95.12 95 ASP A O 1
ATOM 757 N N . THR A 1 96 ? 0.744 0.825 4.350 1.00 94.06 96 THR A N 1
ATOM 758 C CA . THR A 1 96 ? 0.795 -0.587 3.976 1.00 94.06 96 THR A CA 1
ATOM 759 C C . THR A 1 96 ? 2.109 -0.955 3.313 1.00 94.06 96 THR A C 1
ATOM 761 O O . THR A 1 96 ? 2.681 -0.196 2.534 1.00 94.06 96 THR A O 1
ATOM 764 N N . THR A 1 97 ? 2.550 -2.180 3.576 1.00 90.75 97 THR A N 1
ATOM 765 C CA . THR A 1 97 ? 3.726 -2.788 2.940 1.00 90.75 97 THR A CA 1
ATOM 766 C C . THR A 1 97 ? 3.379 -3.620 1.703 1.00 90.75 97 THR A C 1
ATOM 768 O O . THR A 1 97 ? 4.281 -4.138 1.047 1.00 90.75 97 THR A O 1
ATOM 771 N N . VAL A 1 98 ? 2.092 -3.745 1.341 1.00 88.94 98 VAL A N 1
ATOM 772 C CA . VAL A 1 98 ? 1.645 -4.586 0.214 1.00 88.94 98 VAL A CA 1
ATOM 773 C C . VAL A 1 98 ? 2.318 -4.200 -1.115 1.00 88.94 98 VAL A C 1
ATOM 775 O O . VAL A 1 98 ? 2.859 -5.103 -1.756 1.00 88.94 98 VAL A O 1
ATOM 778 N N . PRO A 1 99 ? 2.369 -2.915 -1.535 1.00 87.06 99 PRO A N 1
ATOM 779 C CA . PRO A 1 99 ? 3.028 -2.538 -2.788 1.00 87.06 99 PRO A CA 1
ATOM 780 C C . PRO A 1 99 ? 4.528 -2.838 -2.77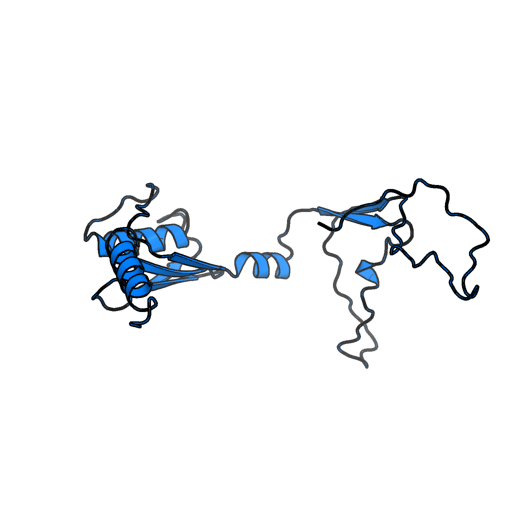7 1.00 87.06 99 PRO A C 1
ATOM 782 O O . PRO A 1 99 ? 5.065 -3.344 -3.759 1.00 87.06 99 PRO A O 1
ATOM 785 N N . THR A 1 100 ? 5.198 -2.576 -1.655 1.00 87.31 100 THR A N 1
ATOM 786 C CA . THR A 1 100 ? 6.636 -2.824 -1.503 1.00 87.31 100 THR A CA 1
ATOM 787 C C . THR A 1 100 ? 6.951 -4.314 -1.594 1.00 87.31 100 THR A C 1
ATOM 789 O O . THR A 1 100 ? 7.866 -4.699 -2.317 1.00 87.31 100 THR A O 1
ATOM 792 N N . ASN A 1 101 ? 6.166 -5.170 -0.937 1.00 86.69 101 ASN A N 1
ATOM 793 C CA . ASN A 1 101 ? 6.353 -6.620 -1.016 1.00 86.69 101 ASN A CA 1
ATOM 794 C C . ASN A 1 101 ? 6.039 -7.147 -2.416 1.00 86.69 101 ASN A C 1
ATOM 796 O O . ASN A 1 101 ? 6.809 -7.933 -2.956 1.00 86.69 101 ASN A O 1
ATOM 800 N N . ALA A 1 102 ? 4.967 -6.663 -3.049 1.00 87.19 102 ALA A N 1
ATOM 801 C CA . ALA A 1 102 ? 4.656 -7.023 -4.429 1.00 87.19 102 ALA A CA 1
ATOM 802 C C . ALA A 1 102 ? 5.794 -6.634 -5.389 1.00 87.19 102 ALA A C 1
ATOM 804 O O . ALA A 1 102 ? 6.122 -7.399 -6.295 1.00 87.19 102 ALA A O 1
ATOM 805 N N . PHE A 1 103 ? 6.434 -5.483 -5.166 1.00 87.88 103 PHE A N 1
ATOM 806 C CA . PHE A 1 103 ? 7.595 -5.038 -5.932 1.00 87.88 103 PHE A CA 1
ATOM 807 C C . PHE A 1 103 ? 8.823 -5.932 -5.702 1.00 87.88 103 PHE A C 1
ATOM 809 O O . PHE A 1 103 ? 9.421 -6.409 -6.666 1.00 87.88 103 PHE A O 1
ATOM 816 N N . LEU A 1 104 ? 9.173 -6.204 -4.440 1.00 88.06 104 LEU A N 1
ATOM 817 C CA . LEU A 1 104 ? 10.321 -7.043 -4.075 1.00 88.06 104 LEU A CA 1
ATOM 818 C C . LEU A 1 104 ? 10.162 -8.492 -4.556 1.00 88.06 104 LEU A C 1
ATOM 820 O O . LEU A 1 104 ? 11.122 -9.095 -5.030 1.00 88.06 104 LEU A O 1
ATOM 824 N N . GLU A 1 105 ? 8.948 -9.036 -4.487 1.00 88.12 105 GLU A N 1
ATOM 825 C CA . GLU A 1 105 ? 8.619 -10.399 -4.918 1.00 88.12 105 GLU A CA 1
ATOM 826 C C . GLU A 1 105 ? 8.308 -10.500 -6.421 1.00 88.12 105 GLU A C 1
ATOM 828 O O . GLU A 1 105 ? 7.954 -11.576 -6.902 1.00 88.12 105 GLU A O 1
ATOM 833 N N . ARG A 1 106 ? 8.412 -9.393 -7.174 1.00 88.62 106 ARG A N 1
ATOM 834 C CA . ARG A 1 106 ? 8.044 -9.301 -8.600 1.00 88.62 106 ARG A CA 1
ATOM 835 C C . ARG A 1 106 ? 6.621 -9.800 -8.909 1.00 88.62 106 ARG A C 1
ATOM 837 O O . ARG A 1 106 ? 6.350 -10.293 -10.002 1.00 88.62 106 ARG A O 1
ATOM 844 N N . LYS A 1 107 ? 5.679 -9.626 -7.980 1.00 87.44 107 LYS A N 1
ATOM 845 C CA . LYS A 1 107 ? 4.256 -9.994 -8.121 1.00 87.44 107 LYS A CA 1
ATOM 846 C C . LYS A 1 107 ? 3.416 -8.850 -8.701 1.00 87.44 107 LYS A C 1
ATOM 848 O O . LYS A 1 107 ? 2.349 -8.523 -8.188 1.00 87.44 107 LYS A O 1
ATOM 853 N N . GLY A 1 108 ? 3.921 -8.212 -9.752 1.00 87.88 108 GLY A N 1
ATOM 854 C CA . GLY A 1 108 ? 3.205 -7.168 -10.486 1.00 87.88 108 GLY A CA 1
ATOM 855 C C . GLY A 1 108 ? 2.431 -7.716 -11.686 1.00 87.88 108 GLY A C 1
ATOM 856 O O . GLY A 1 108 ? 2.648 -8.843 -12.131 1.00 87.88 108 GLY A O 1
ATOM 857 N N . THR A 1 109 ? 1.554 -6.890 -12.253 1.00 92.56 109 THR A N 1
ATOM 858 C CA . THR A 1 109 ? 0.909 -7.187 -13.539 1.00 92.56 109 THR A CA 1
ATOM 859 C C . THR A 1 109 ? 1.889 -6.946 -14.691 1.00 92.56 109 THR A C 1
ATOM 861 O O . THR A 1 109 ? 2.720 -6.031 -14.641 1.00 92.56 109 THR A O 1
ATOM 864 N N . LYS A 1 110 ? 1.779 -7.753 -15.754 1.00 94.12 110 LYS A N 1
ATOM 865 C CA . LYS A 1 110 ? 2.522 -7.531 -17.000 1.00 94.12 110 LYS A CA 1
ATOM 866 C C . LYS A 1 110 ? 2.222 -6.135 -17.546 1.00 94.12 110 LYS A C 1
ATOM 868 O O . LYS A 1 110 ? 1.064 -5.732 -17.616 1.00 94.12 110 LYS A O 1
ATOM 873 N N . HIS A 1 111 ? 3.268 -5.418 -17.929 1.00 94.31 111 HIS A N 1
ATOM 874 C CA . HIS A 1 111 ? 3.179 -4.070 -18.478 1.00 94.31 111 HIS A CA 1
ATOM 875 C C . HIS A 1 111 ? 4.225 -3.875 -19.577 1.00 94.31 111 HIS A C 1
ATOM 877 O O . HIS A 1 111 ? 5.284 -4.515 -19.559 1.00 94.31 111 HIS A O 1
ATOM 883 N N . ALA A 1 112 ? 3.912 -2.998 -20.529 1.00 96.00 112 ALA A N 1
ATOM 884 C CA . ALA A 1 112 ? 4.805 -2.623 -21.615 1.00 96.00 112 ALA A CA 1
ATOM 885 C C . ALA A 1 112 ? 5.565 -1.334 -21.274 1.00 96.00 112 ALA A C 1
ATOM 887 O O . ALA A 1 112 ? 5.013 -0.416 -20.665 1.00 96.00 112 ALA A O 1
ATOM 888 N N . PHE A 1 113 ? 6.828 -1.259 -21.686 1.00 96.00 113 PHE A N 1
ATOM 889 C CA . PHE A 1 113 ? 7.640 -0.051 -21.631 1.00 96.00 113 PHE A CA 1
ATOM 890 C C . PHE A 1 113 ? 7.669 0.606 -23.011 1.00 96.00 113 PHE A C 1
ATOM 892 O O . PHE A 1 113 ? 8.211 0.052 -23.967 1.00 96.00 113 PHE A O 1
ATOM 899 N N . LEU A 1 114 ? 7.064 1.785 -23.110 1.00 95.44 114 LEU A N 1
ATOM 900 C CA . LEU A 1 114 ? 7.089 2.605 -24.314 1.00 95.44 114 LEU A CA 1
ATOM 901 C C . LEU A 1 114 ? 8.228 3.608 -24.196 1.00 95.44 114 LEU A C 1
ATOM 903 O O . LEU A 1 114 ? 8.281 4.376 -23.234 1.00 95.44 114 LEU A O 1
ATOM 907 N N . VAL A 1 115 ? 9.136 3.600 -25.163 1.00 94.62 115 VAL A N 1
ATOM 908 C CA . VAL A 1 115 ? 10.320 4.454 -25.133 1.00 94.62 115 VAL A CA 1
ATOM 909 C C . VAL A 1 115 ? 10.571 5.071 -26.495 1.00 94.62 115 VAL A C 1
ATOM 911 O O . VAL A 1 115 ? 10.167 4.553 -27.527 1.00 94.62 115 VAL A O 1
ATOM 914 N N . THR A 1 116 ? 11.227 6.215 -26.513 1.00 94.19 116 THR A N 1
ATOM 915 C CA . THR A 1 116 ? 11.623 6.892 -27.739 1.00 94.19 116 THR A CA 1
ATOM 916 C C . THR A 1 116 ? 12.562 6.013 -28.581 1.00 94.19 116 THR A C 1
ATOM 918 O O . THR A 1 116 ? 13.484 5.406 -28.043 1.00 94.19 116 THR A O 1
ATOM 921 N N . LYS A 1 117 ? 12.386 5.974 -29.907 1.00 92.56 117 LYS A N 1
ATOM 922 C CA . LYS A 1 117 ? 13.233 5.199 -30.836 1.00 92.56 117 LYS A CA 1
ATOM 923 C C . LYS A 1 117 ? 14.729 5.466 -30.640 1.00 92.56 117 LYS A C 1
ATOM 925 O O . LYS A 1 117 ? 15.146 6.625 -30.617 1.00 92.56 117 LYS A O 1
ATOM 930 N N . GLY A 1 118 ? 15.539 4.421 -30.502 1.00 92.81 118 GLY A N 1
ATOM 931 C CA . GLY A 1 118 ? 16.963 4.502 -30.160 1.00 92.81 118 GLY A CA 1
ATOM 932 C C . GLY A 1 118 ? 17.268 4.484 -28.655 1.00 92.81 118 GLY A C 1
ATOM 933 O O . GLY A 1 118 ? 18.432 4.595 -28.282 1.00 92.81 118 GLY A O 1
ATOM 934 N N . PHE A 1 119 ? 16.257 4.336 -27.792 1.00 93.56 119 PHE A N 1
ATOM 935 C CA . PHE A 1 119 ? 16.411 4.248 -26.332 1.00 93.56 119 PHE A CA 1
ATOM 936 C C . PHE A 1 119 ? 15.894 2.921 -25.748 1.00 93.56 119 PHE A C 1
ATOM 938 O O . PHE A 1 119 ? 15.708 2.820 -24.534 1.00 93.56 119 PHE A O 1
ATOM 945 N N . GLN A 1 120 ? 15.709 1.880 -26.567 1.00 93.12 120 GLN A N 1
ATOM 946 C CA . GLN A 1 120 ? 15.286 0.542 -26.121 1.00 93.12 120 GLN A CA 1
ATOM 947 C C . GLN A 1 120 ? 16.008 -0.002 -24.871 1.00 93.12 120 GLN A C 1
ATOM 949 O O . GLN A 1 120 ? 15.394 -0.644 -24.016 1.00 93.12 120 GLN A O 1
ATOM 954 N N . ASP A 1 121 ? 17.310 0.263 -24.731 1.00 91.88 121 ASP A N 1
ATOM 955 C CA . ASP A 1 121 ? 18.140 -0.287 -23.656 1.00 91.88 121 ASP A CA 1
ATOM 956 C C . ASP A 1 121 ? 18.294 0.660 -22.456 1.00 91.88 121 ASP A C 1
ATOM 958 O O . ASP A 1 121 ? 19.033 0.348 -21.521 1.00 91.88 121 ASP A O 1
ATOM 962 N N . LEU A 1 122 ? 17.566 1.785 -22.429 1.00 93.06 122 LEU A N 1
ATOM 963 C CA . LEU A 1 122 ? 17.682 2.829 -21.404 1.00 93.06 122 LEU A CA 1
ATOM 964 C C . LEU A 1 122 ? 17.638 2.266 -19.973 1.00 93.06 122 LEU A C 1
ATOM 966 O O . LEU A 1 122 ? 18.542 2.515 -19.177 1.00 93.06 122 LEU A O 1
ATOM 970 N N . LEU A 1 123 ? 16.628 1.449 -19.654 1.00 92.12 123 LEU A N 1
ATOM 971 C CA . LEU A 1 123 ? 16.472 0.868 -18.314 1.00 92.12 123 LEU A CA 1
ATOM 972 C C . LEU A 1 123 ? 17.448 -0.285 -18.021 1.00 92.12 123 LEU A C 1
ATOM 974 O O . LEU A 1 123 ? 17.741 -0.539 -16.857 1.00 92.12 123 LEU A O 1
ATOM 978 N N . LYS A 1 124 ? 17.988 -0.961 -19.047 1.00 89.00 124 LYS A N 1
ATOM 979 C CA . LYS A 1 124 ? 19.019 -2.006 -18.872 1.00 89.00 124 LYS A CA 1
ATOM 980 C C . LYS A 1 124 ? 20.400 -1.401 -18.606 1.00 89.00 124 LYS A C 1
ATOM 982 O O . LYS A 1 124 ? 21.215 -1.955 -17.862 1.00 89.00 124 LYS A O 1
ATOM 987 N N . ILE A 1 125 ? 20.691 -0.269 -19.245 1.00 89.69 125 ILE A N 1
ATOM 988 C CA . ILE A 1 125 ? 21.916 0.498 -19.012 1.00 89.69 125 ILE A CA 1
ATOM 989 C C . ILE A 1 125 ? 21.841 1.152 -17.629 1.00 89.69 125 ILE A C 1
ATOM 991 O O . ILE A 1 125 ? 22.798 1.042 -16.853 1.00 89.69 125 ILE A O 1
ATOM 995 N N . GLY A 1 126 ? 20.693 1.758 -17.308 1.00 88.38 126 GLY A N 1
ATOM 996 C CA . GLY A 1 126 ? 20.473 2.506 -16.075 1.00 88.38 126 GLY A CA 1
ATOM 997 C C . GLY A 1 126 ? 21.432 3.693 -15.958 1.00 88.38 126 GLY A C 1
ATOM 998 O O . GLY A 1 126 ? 21.955 4.196 -16.948 1.00 88.38 126 GLY A O 1
ATOM 999 N N . TYR A 1 127 ? 21.724 4.111 -14.729 1.00 87.12 127 TYR A N 1
ATOM 1000 C CA . TYR A 1 127 ? 22.663 5.209 -14.450 1.00 87.12 127 TYR A CA 1
ATOM 1001 C C . TYR A 1 127 ? 24.128 4.765 -14.355 1.00 87.12 127 TYR A C 1
ATOM 1003 O O . TYR A 1 127 ? 24.981 5.530 -13.915 1.00 87.12 127 TYR A O 1
ATOM 1011 N N . GLN A 1 128 ? 24.420 3.504 -14.697 1.00 83.69 128 GLN A N 1
ATOM 1012 C CA . GLN A 1 128 ? 25.739 2.880 -14.532 1.00 83.69 128 GLN A CA 1
ATOM 1013 C C . GLN A 1 128 ? 26.339 3.001 -13.114 1.00 83.69 128 GLN A C 1
ATOM 1015 O O . GLN A 1 128 ? 27.545 2.837 -12.925 1.00 83.69 128 GLN A O 1
ATOM 1020 N N . SER A 1 129 ? 25.510 3.243 -12.095 1.00 81.56 129 SER A N 1
ATOM 1021 C CA . SER A 1 129 ? 25.953 3.351 -10.707 1.00 81.56 129 SER A CA 1
ATOM 1022 C C . SER A 1 129 ? 26.530 2.016 -10.227 1.00 81.56 129 SER A C 1
ATOM 1024 O O . SER A 1 129 ? 25.843 0.993 -10.232 1.00 81.56 129 SER A O 1
ATOM 1026 N N . ARG A 1 130 ? 27.797 2.013 -9.796 1.00 82.00 130 ARG A N 1
ATOM 1027 C CA . ARG A 1 130 ? 28.461 0.831 -9.226 1.00 82.00 130 ARG A CA 1
ATOM 1028 C C . ARG A 1 130 ? 28.475 0.910 -7.705 1.00 82.00 130 ARG A C 1
ATOM 1030 O O . ARG A 1 130 ? 29.391 1.478 -7.125 1.00 82.00 130 ARG A O 1
ATOM 1037 N N . LEU A 1 131 ? 27.470 0.303 -7.068 1.00 75.31 131 LEU A N 1
ATOM 1038 C CA . LEU A 1 131 ? 27.393 0.190 -5.602 1.00 75.31 131 LEU A CA 1
ATOM 1039 C C . LEU A 1 131 ? 28.616 -0.537 -5.012 1.00 75.31 131 LEU A C 1
ATOM 1041 O O . LEU A 1 131 ? 29.107 -0.157 -3.955 1.00 75.31 131 LEU A O 1
ATOM 1045 N N . ARG A 1 132 ? 29.131 -1.555 -5.717 1.00 83.69 132 ARG A N 1
ATOM 1046 C CA . ARG A 1 132 ? 30.377 -2.265 -5.389 1.00 83.69 132 ARG A CA 1
ATOM 1047 C C . ARG A 1 132 ? 31.395 -2.044 -6.508 1.00 83.69 132 ARG A C 1
ATOM 1049 O O . ARG A 1 132 ? 31.404 -2.764 -7.499 1.00 83.69 132 ARG A O 1
ATOM 1056 N N . LEU A 1 133 ? 32.217 -1.000 -6.370 1.00 83.31 133 LEU A N 1
ATOM 1057 C CA . LEU A 1 133 ? 33.140 -0.519 -7.414 1.00 83.31 133 LEU A CA 1
ATOM 1058 C C . LEU A 1 133 ? 34.168 -1.559 -7.890 1.00 83.31 133 LEU A C 1
ATOM 1060 O O . LEU A 1 133 ? 34.606 -1.480 -9.035 1.00 83.31 133 LEU A O 1
ATOM 1064 N N . PHE A 1 134 ? 34.535 -2.513 -7.032 1.00 88.88 134 PHE A N 1
ATOM 1065 C CA . PHE A 1 134 ? 35.612 -3.478 -7.284 1.00 88.88 134 PHE A CA 1
ATOM 1066 C C . PHE A 1 134 ? 35.125 -4.889 -7.642 1.00 88.88 134 PHE A C 1
ATOM 1068 O O . PHE A 1 134 ? 35.947 -5.777 -7.863 1.00 88.88 134 PHE A O 1
ATOM 1075 N N . ASP A 1 135 ? 33.811 -5.114 -7.723 1.00 87.88 135 ASP A N 1
ATOM 1076 C CA . ASP A 1 135 ? 33.279 -6.407 -8.153 1.00 87.88 135 ASP A CA 1
ATOM 1077 C C . ASP A 1 135 ? 33.552 -6.612 -9.649 1.00 87.88 135 ASP A C 1
ATOM 1079 O O . ASP A 1 135 ? 33.013 -5.900 -10.499 1.00 87.88 135 ASP A O 1
ATOM 1083 N N . LEU A 1 136 ? 34.360 -7.623 -9.982 1.00 85.06 136 LEU A N 1
ATOM 1084 C CA . LEU A 1 136 ? 34.630 -8.009 -11.373 1.00 85.06 136 LEU A CA 1
ATOM 1085 C C . LEU A 1 136 ? 33.409 -8.658 -12.044 1.00 85.06 136 LEU A C 1
ATOM 1087 O O . LEU A 1 136 ? 33.236 -8.546 -13.256 1.00 85.06 136 LEU A O 1
ATOM 1091 N N . ASN A 1 137 ? 32.551 -9.318 -11.259 1.00 85.69 137 ASN A N 1
ATOM 1092 C CA . ASN A 1 137 ? 31.303 -9.915 -11.728 1.00 85.69 137 ASN A CA 1
ATOM 1093 C C . ASN A 1 137 ? 30.107 -9.028 -11.352 1.00 85.69 137 ASN A C 1
ATOM 1095 O O . ASN A 1 137 ? 29.560 -9.129 -10.252 1.00 85.69 137 ASN A O 1
ATOM 1099 N N . ILE A 1 138 ? 29.710 -8.139 -12.263 1.00 81.94 138 ILE A N 1
ATOM 1100 C CA . ILE A 1 138 ? 28.616 -7.190 -12.035 1.00 81.94 138 ILE A CA 1
ATOM 1101 C C . ILE A 1 138 ? 27.278 -7.857 -12.370 1.00 81.94 138 ILE A C 1
ATOM 1103 O O . ILE A 1 138 ? 26.947 -8.047 -13.539 1.00 81.94 138 ILE A O 1
ATOM 1107 N N . VAL A 1 139 ? 26.469 -8.128 -11.346 1.00 82.44 139 VAL A N 1
ATOM 1108 C CA . VAL A 1 139 ? 25.080 -8.577 -11.513 1.00 82.44 139 VAL A CA 1
ATOM 1109 C C . VAL A 1 139 ? 24.160 -7.359 -11.475 1.00 82.44 139 VAL A C 1
ATOM 1111 O O . VAL A 1 139 ? 24.010 -6.716 -10.435 1.00 82.44 139 VAL A O 1
ATOM 1114 N N . LYS A 1 140 ? 23.564 -7.017 -12.620 1.00 81.88 140 LYS A N 1
ATOM 1115 C CA . LYS A 1 140 ? 22.556 -5.954 -12.707 1.00 81.88 140 LYS A CA 1
ATOM 1116 C C . LYS A 1 140 ? 21.169 -6.517 -12.375 1.00 81.88 140 LYS A C 1
ATOM 1118 O O . LYS A 1 140 ? 20.889 -7.647 -12.765 1.00 81.88 140 LYS A O 1
ATOM 1123 N N . PRO A 1 141 ? 20.292 -5.752 -11.703 1.00 84.38 141 PRO A N 1
ATOM 1124 C CA . PRO A 1 141 ? 18.892 -6.133 -11.575 1.00 84.38 141 PRO A CA 1
ATOM 1125 C C . PRO A 1 141 ? 18.222 -6.220 -12.951 1.00 84.38 141 PRO A C 1
ATOM 1127 O O . PRO A 1 141 ? 18.448 -5.359 -13.802 1.00 84.38 141 PRO A O 1
ATOM 1130 N N . ASP A 1 142 ? 17.360 -7.217 -13.146 1.00 87.69 142 ASP A N 1
ATOM 1131 C CA . ASP A 1 142 ? 16.538 -7.306 -14.354 1.00 87.69 142 ASP A CA 1
ATOM 1132 C C . ASP A 1 142 ? 15.494 -6.186 -14.411 1.00 87.69 142 ASP A C 1
ATOM 1134 O O . ASP A 1 142 ? 15.016 -5.699 -13.380 1.00 87.69 142 ASP A O 1
ATOM 1138 N N . VAL A 1 143 ? 15.064 -5.850 -15.626 1.00 90.88 143 VAL A N 1
ATOM 1139 C CA . VAL A 1 143 ? 13.957 -4.916 -15.879 1.00 90.88 143 VAL A CA 1
ATOM 1140 C C . VAL A 1 143 ? 12.618 -5.451 -15.349 1.00 90.88 143 VAL A C 1
ATOM 1142 O O . VAL A 1 143 ? 12.466 -6.644 -15.073 1.00 90.88 143 VAL A O 1
ATOM 1145 N N . LEU A 1 144 ? 11.649 -4.548 -15.173 1.00 91.75 144 LEU A N 1
ATOM 1146 C CA . LEU A 1 144 ? 10.315 -4.867 -14.643 1.00 91.75 144 LEU A CA 1
ATOM 1147 C C . LEU A 1 144 ? 9.265 -5.118 -15.733 1.00 91.75 144 LEU A C 1
ATOM 1149 O O . LEU A 1 144 ? 8.293 -5.829 -15.483 1.00 91.75 144 LEU A O 1
ATOM 1153 N N . TYR A 1 145 ? 9.446 -4.540 -16.922 1.00 93.62 145 TYR A N 1
ATOM 1154 C CA . TYR A 1 145 ? 8.491 -4.653 -18.021 1.00 93.62 145 TYR A CA 1
ATOM 1155 C C . TYR A 1 145 ? 8.530 -6.041 -18.671 1.00 93.62 145 TYR A C 1
ATOM 1157 O O . TYR A 1 145 ? 9.548 -6.730 -18.651 1.00 93.62 145 TYR A O 1
ATOM 1165 N N . SER A 1 146 ? 7.410 -6.441 -19.274 1.00 94.38 146 SER A N 1
ATOM 1166 C CA . SER A 1 146 ? 7.293 -7.693 -20.038 1.00 94.38 146 SER A CA 1
ATOM 1167 C C . SER A 1 146 ? 7.501 -7.489 -21.537 1.00 94.38 146 SER A C 1
ATOM 1169 O O . SER A 1 146 ? 7.974 -8.392 -22.218 1.00 94.38 146 SER A O 1
ATOM 1171 N N . GLU A 1 147 ? 7.159 -6.305 -22.040 1.00 95.00 147 GLU A N 1
ATOM 1172 C CA . GLU A 1 147 ? 7.238 -5.939 -23.455 1.00 95.00 147 GLU A CA 1
ATOM 1173 C C . GLU A 1 147 ? 7.848 -4.544 -23.585 1.00 95.00 147 GLU A C 1
ATOM 1175 O O . GLU A 1 147 ? 7.748 -3.727 -22.667 1.00 95.00 147 GLU A O 1
ATOM 1180 N N . MET A 1 148 ? 8.496 -4.270 -24.714 1.00 95.31 148 MET A N 1
ATOM 1181 C CA . MET A 1 148 ? 9.094 -2.970 -25.002 1.00 95.31 148 MET A CA 1
ATOM 1182 C C . MET A 1 148 ? 8.773 -2.580 -26.437 1.00 95.31 148 MET A C 1
ATOM 1184 O O . MET A 1 148 ? 8.936 -3.393 -27.347 1.00 95.31 148 MET A O 1
ATOM 1188 N N . HIS A 1 149 ? 8.335 -1.336 -26.623 1.00 96.31 149 HIS A N 1
ATOM 1189 C CA . HIS A 1 149 ? 8.106 -0.773 -27.946 1.00 96.31 149 HIS A CA 1
ATOM 1190 C C . HIS A 1 149 ? 8.752 0.596 -28.070 1.00 96.31 149 HIS A C 1
ATOM 1192 O O . HIS A 1 149 ? 8.612 1.464 -27.204 1.00 96.31 149 HIS A O 1
ATOM 1198 N N . GLU A 1 150 ? 9.422 0.784 -29.197 1.00 95.62 150 GLU A N 1
ATOM 1199 C CA . GLU A 1 150 ? 9.972 2.067 -29.578 1.00 95.62 150 GLU A CA 1
ATOM 1200 C C . GLU A 1 150 ? 8.929 2.908 -30.317 1.00 95.62 150 GLU A C 1
ATOM 1202 O O . GLU A 1 150 ? 8.245 2.426 -31.219 1.00 95.62 150 GLU A O 1
ATOM 1207 N N . ILE A 1 151 ? 8.828 4.181 -29.945 1.00 94.44 151 ILE A N 1
ATOM 1208 C CA . ILE A 1 151 ? 7.958 5.165 -30.581 1.00 94.44 151 ILE A CA 1
ATOM 1209 C C . ILE A 1 151 ? 8.828 6.156 -31.348 1.00 94.44 151 ILE A C 1
ATOM 1211 O O . ILE A 1 151 ? 9.777 6.732 -30.805 1.00 94.44 151 ILE A O 1
ATOM 1215 N N . GLU A 1 152 ? 8.492 6.371 -32.617 1.00 91.12 152 GLU A N 1
ATOM 1216 C CA . GLU A 1 152 ? 9.121 7.379 -33.466 1.00 91.12 152 GLU A CA 1
ATOM 1217 C C . GLU A 1 152 ? 8.679 8.780 -33.032 1.00 91.12 152 GLU A C 1
ATOM 1219 O O . GLU A 1 152 ? 7.690 9.337 -33.493 1.00 91.12 152 GLU A O 1
ATOM 1224 N N . THR A 1 153 ? 9.396 9.316 -32.052 1.00 83.00 153 THR A N 1
ATOM 1225 C CA . THR A 1 153 ? 9.199 10.659 -31.516 1.00 83.00 153 THR A CA 1
ATOM 1226 C C . THR A 1 153 ? 10.531 11.213 -31.017 1.00 83.00 153 THR A C 1
ATOM 1228 O O . THR A 1 153 ? 11.500 10.473 -30.824 1.00 83.00 153 THR A O 1
ATOM 1231 N N . ARG A 1 154 ? 10.613 12.526 -30.827 1.00 83.44 154 ARG A N 1
ATOM 1232 C CA . ARG A 1 154 ? 11.710 13.219 -30.148 1.00 83.44 154 ARG A CA 1
ATOM 1233 C C . ARG A 1 154 ? 11.111 14.404 -29.404 1.00 83.44 154 ARG A C 1
ATOM 1235 O O . ARG A 1 154 ? 10.262 15.107 -29.938 1.00 83.44 154 ARG A O 1
ATOM 1242 N N . ILE A 1 155 ? 11.547 14.598 -28.162 1.00 77.06 155 ILE A N 1
ATOM 1243 C CA . ILE A 1 155 ? 11.137 15.725 -27.324 1.00 77.06 155 ILE A CA 1
ATOM 1244 C C . ILE A 1 155 ? 12.403 16.498 -26.980 1.00 77.06 155 ILE A C 1
ATOM 1246 O O . ILE A 1 155 ? 13.344 15.934 -26.425 1.00 77.06 155 ILE A O 1
ATOM 1250 N N . THR A 1 156 ? 12.400 17.779 -27.317 1.00 73.69 156 THR A N 1
ATOM 1251 C CA . THR A 1 156 ? 13.457 18.741 -27.004 1.00 73.69 156 THR A CA 1
ATOM 1252 C C . THR A 1 156 ? 12.921 19.745 -25.980 1.00 73.69 156 THR A C 1
ATOM 1254 O O . THR A 1 156 ? 11.706 19.945 -25.874 1.00 73.69 156 THR A O 1
ATOM 1257 N N . ILE A 1 157 ? 13.793 20.346 -25.169 1.00 75.25 157 ILE A N 1
ATOM 1258 C CA . ILE A 1 157 ? 13.380 21.443 -24.281 1.00 75.25 157 ILE A CA 1
ATOM 1259 C C . ILE A 1 157 ? 13.201 22.686 -25.155 1.00 75.25 157 ILE A C 1
ATOM 1261 O O . ILE A 1 157 ? 14.020 22.936 -26.035 1.00 75.25 157 ILE A O 1
ATOM 1265 N N . GLU A 1 158 ? 12.153 23.479 -24.920 1.00 62.72 158 GLU A N 1
ATOM 1266 C CA . GLU A 1 158 ? 11.959 24.746 -25.632 1.00 62.72 158 GLU A CA 1
ATOM 1267 C C . GLU A 1 158 ? 13.187 25.650 -25.405 1.00 62.72 158 GLU A C 1
ATOM 1269 O O . GLU A 1 158 ? 13.413 26.139 -24.300 1.00 62.72 158 GLU A O 1
ATOM 1274 N N . GLY A 1 159 ? 14.014 25.806 -26.444 1.00 60.97 159 GLY A N 1
ATOM 1275 C CA . GLY A 1 159 ? 15.286 26.535 -26.395 1.00 60.97 159 GLY A CA 1
ATOM 1276 C C . GLY A 1 159 ? 16.552 25.680 -26.513 1.00 60.97 159 GLY A C 1
ATOM 1277 O O . GLY A 1 159 ? 17.615 26.255 -26.691 1.00 60.97 159 GLY A O 1
ATOM 1278 N N . PHE A 1 160 ? 16.469 24.348 -26.481 1.00 58.44 160 PHE A N 1
ATOM 1279 C CA . PHE A 1 160 ? 17.625 23.483 -26.763 1.00 58.44 160 PHE A CA 1
ATOM 1280 C C . PHE A 1 160 ? 18.015 23.530 -28.251 1.00 58.44 160 PHE A C 1
ATOM 1282 O O . PHE A 1 160 ? 19.193 23.493 -28.579 1.00 58.44 160 PHE A O 1
ATOM 1289 N N . ASP A 1 161 ? 17.031 23.729 -29.134 1.00 53.06 161 ASP A N 1
ATOM 1290 C CA . ASP A 1 161 ? 17.246 23.968 -30.570 1.00 53.06 161 ASP A CA 1
ATOM 1291 C C . ASP A 1 161 ? 17.676 25.420 -30.867 1.00 53.06 161 ASP A C 1
ATOM 1293 O O . ASP A 1 161 ? 17.971 25.768 -32.008 1.00 53.06 161 ASP A O 1
ATOM 1297 N N . LYS A 1 162 ? 17.695 26.307 -29.858 1.00 51.19 162 LYS A N 1
ATOM 1298 C CA . LYS A 1 162 ? 18.290 27.639 -30.002 1.00 51.19 162 LYS A CA 1
ATOM 1299 C C . LYS A 1 162 ? 19.753 27.543 -29.620 1.00 51.19 162 LYS A C 1
ATOM 1301 O O . LYS A 1 162 ? 20.145 27.864 -28.501 1.00 51.19 162 LYS A O 1
ATOM 1306 N N . ASP A 1 163 ? 20.545 27.122 -30.588 1.00 54.12 163 ASP A N 1
ATOM 1307 C CA . ASP A 1 163 ? 21.990 27.247 -30.559 1.00 54.12 163 ASP A CA 1
ATOM 1308 C C . ASP A 1 163 ? 22.385 28.736 -30.622 1.00 54.12 163 ASP A C 1
ATOM 1310 O O . ASP A 1 163 ? 22.728 29.272 -31.672 1.00 54.12 163 ASP A O 1
ATOM 1314 N N . LEU A 1 164 ? 22.243 29.443 -29.493 1.00 52.44 164 LEU A N 1
ATOM 1315 C CA . LEU A 1 164 ? 22.504 30.886 -29.368 1.00 52.44 164 LEU A CA 1
ATOM 1316 C C . LEU A 1 164 ? 23.937 31.266 -29.785 1.00 52.44 164 LEU A C 1
ATOM 1318 O O . LEU A 1 164 ? 24.150 32.405 -30.198 1.00 52.44 164 LEU A O 1
ATOM 1322 N N . ASP A 1 165 ? 24.868 30.308 -29.722 1.00 58.97 165 ASP A N 1
ATOM 1323 C CA . ASP A 1 165 ? 26.298 30.484 -29.992 1.00 58.97 165 ASP A CA 1
ATOM 1324 C C . ASP A 1 165 ? 26.798 29.723 -31.244 1.00 58.97 165 ASP A C 1
ATOM 1326 O O . ASP A 1 165 ? 27.983 29.805 -31.570 1.00 58.97 165 ASP A O 1
ATOM 1330 N N . GLY A 1 166 ? 25.936 28.996 -31.969 1.00 56.78 166 GLY A N 1
ATOM 1331 C CA . GLY A 1 166 ? 26.317 28.273 -33.196 1.00 56.78 166 GLY A CA 1
ATOM 1332 C C . GLY A 1 166 ? 27.220 27.040 -32.986 1.00 56.78 166 GLY A C 1
ATOM 1333 O O . GLY A 1 166 ? 27.954 26.653 -33.897 1.00 56.78 166 GLY A O 1
ATOM 1334 N N . LEU A 1 167 ? 27.235 26.450 -31.788 1.00 55.88 167 LEU A N 1
ATOM 1335 C CA . LEU A 1 167 ? 28.101 25.328 -31.406 1.00 55.88 167 LEU A CA 1
ATOM 1336 C C . LEU A 1 167 ? 27.528 23.937 -31.751 1.00 55.88 167 LEU A C 1
ATOM 1338 O O . LEU A 1 167 ? 28.284 22.964 -31.783 1.00 55.88 167 LEU A O 1
ATOM 1342 N N . PHE A 1 168 ? 26.223 23.830 -32.001 1.00 53.00 168 PHE A N 1
ATOM 1343 C CA . PHE A 1 168 ? 25.464 22.583 -32.169 1.00 53.00 168 PHE A CA 1
ATOM 1344 C C . PHE A 1 168 ? 24.497 22.601 -33.367 1.00 53.00 168 PHE A C 1
ATOM 1346 O O . PHE A 1 168 ? 23.507 21.870 -33.363 1.00 53.00 168 PHE A O 1
ATOM 1353 N N . ASP A 1 169 ? 24.786 23.402 -34.394 1.00 49.50 169 ASP A N 1
ATOM 1354 C CA . ASP A 1 169 ? 23.995 23.496 -35.624 1.00 49.50 169 ASP A CA 1
ATOM 1355 C C . ASP A 1 169 ? 23.869 22.119 -36.312 1.00 49.50 169 ASP A C 1
ATOM 1357 O O . ASP A 1 169 ? 24.801 21.610 -36.951 1.00 49.50 169 ASP A O 1
ATOM 1361 N N . SER A 1 170 ? 22.720 21.456 -36.139 1.00 51.84 170 SER A N 1
ATOM 1362 C CA . SER A 1 170 ? 22.448 20.180 -36.794 1.00 51.84 170 SER A CA 1
ATOM 1363 C C . SER A 1 170 ? 22.005 20.445 -38.230 1.00 51.84 170 SER A C 1
ATOM 1365 O O . SER A 1 170 ? 20.900 20.922 -38.469 1.00 51.84 170 SER A O 1
ATOM 1367 N N . LYS A 1 171 ? 22.846 20.085 -39.206 1.00 50.84 171 LYS A N 1
ATOM 1368 C CA . LYS A 1 171 ? 22.558 20.261 -40.645 1.00 50.84 171 LYS A CA 1
ATOM 1369 C C . LYS A 1 171 ? 21.376 19.436 -41.169 1.00 50.84 171 LYS A C 1
ATOM 1371 O O . LYS A 1 171 ? 20.958 19.637 -42.306 1.00 50.84 171 LYS A O 1
ATOM 1376 N N . GLU A 1 172 ? 20.876 18.494 -40.378 1.00 50.88 172 GLU A N 1
ATOM 1377 C CA . GLU A 1 172 ? 19.720 17.668 -40.706 1.00 50.88 172 GLU A CA 1
ATOM 1378 C C . GLU A 1 172 ? 18.573 18.012 -39.755 1.00 50.88 172 GLU A C 1
ATOM 1380 O O . GLU A 1 172 ? 18.642 17.732 -38.558 1.00 50.88 172 GLU A O 1
ATOM 1385 N N . GLU A 1 173 ? 17.507 18.609 -40.292 1.00 56.19 173 GLU A N 1
ATOM 1386 C CA . GLU A 1 173 ? 16.241 18.708 -39.569 1.00 56.19 173 GLU A CA 1
ATOM 1387 C C . GLU A 1 173 ? 15.654 17.307 -39.388 1.00 56.19 173 GLU A C 1
ATOM 1389 O O . GLU A 1 173 ? 15.543 16.530 -40.339 1.00 56.19 173 GLU A O 1
ATOM 1394 N N . ILE A 1 174 ? 15.239 16.988 -38.162 1.00 59.34 174 ILE A N 1
ATOM 1395 C CA . ILE A 1 174 ? 14.490 15.762 -37.891 1.00 59.34 174 ILE A CA 1
ATOM 1396 C C . ILE A 1 174 ? 13.081 15.955 -38.473 1.00 59.34 174 ILE A C 1
ATOM 1398 O O . ILE A 1 174 ? 12.361 16.842 -38.009 1.00 59.34 174 ILE A O 1
ATOM 1402 N N . PRO A 1 175 ? 12.643 15.139 -39.450 1.00 54.38 175 PRO A N 1
ATOM 1403 C CA . PRO A 1 175 ? 11.309 15.271 -40.028 1.00 54.38 175 PRO A CA 1
ATOM 1404 C C . PRO A 1 175 ? 10.227 15.091 -38.951 1.00 54.38 175 PRO A C 1
ATOM 1406 O O . PRO A 1 175 ? 10.218 14.081 -38.245 1.00 54.38 175 PRO A O 1
ATOM 1409 N N . GLY A 1 176 ? 9.296 16.043 -38.820 1.00 60.47 176 GLY A N 1
ATOM 1410 C CA . GLY A 1 176 ? 8.198 15.946 -37.854 1.00 60.47 176 GLY A CA 1
ATOM 1411 C C . GLY A 1 176 ? 7.421 17.246 -37.639 1.00 60.47 176 GLY A C 1
ATOM 1412 O O . GLY A 1 176 ? 7.773 18.298 -38.164 1.00 60.47 176 GLY A O 1
ATOM 1413 N N . PHE A 1 177 ? 6.344 17.174 -36.851 1.00 60.72 177 PHE A N 1
ATOM 1414 C CA . PHE A 1 177 ? 5.593 18.348 -36.398 1.00 60.72 177 PHE A CA 1
ATOM 1415 C C . PHE A 1 177 ? 6.017 18.713 -34.974 1.00 60.72 177 PHE A C 1
ATOM 1417 O O . PHE A 1 177 ? 5.955 17.872 -34.075 1.00 60.72 177 PHE A O 1
ATOM 1424 N N . LEU A 1 178 ? 6.390 19.976 -34.746 1.00 58.44 178 LEU A N 1
ATOM 1425 C CA . LEU A 1 178 ? 6.608 20.489 -33.396 1.00 58.44 178 LEU A CA 1
ATOM 1426 C C . LEU A 1 178 ? 5.252 20.649 -32.695 1.00 58.44 178 LEU A C 1
ATOM 1428 O O . LEU A 1 178 ? 4.536 21.632 -32.894 1.00 58.44 178 LEU A O 1
ATOM 1432 N N . LEU A 1 179 ? 4.889 19.677 -31.864 1.00 62.44 179 LEU A N 1
ATOM 1433 C CA . LEU A 1 179 ? 3.713 19.765 -31.005 1.00 62.44 179 LEU A CA 1
ATOM 1434 C C . LEU A 1 179 ? 4.134 20.311 -29.638 1.00 62.44 179 LEU A C 1
ATOM 1436 O O . LEU A 1 179 ? 4.900 19.676 -28.914 1.00 62.44 179 LEU A O 1
ATOM 1440 N N . ARG A 1 180 ? 3.617 21.489 -29.260 1.00 61.19 180 ARG A N 1
ATOM 1441 C CA . ARG A 1 180 ? 3.751 21.992 -27.885 1.00 61.19 180 ARG A CA 1
ATOM 1442 C C . ARG A 1 180 ? 2.958 21.087 -26.945 1.00 61.19 180 ARG A C 1
ATOM 1444 O O . ARG A 1 180 ? 1.731 21.133 -26.930 1.00 61.19 180 ARG A O 1
ATOM 1451 N N . GLY A 1 181 ? 3.666 20.277 -26.166 1.00 61.84 181 GLY A N 1
ATOM 1452 C CA . GLY A 1 181 ? 3.096 19.484 -25.080 1.00 61.84 181 GLY A CA 1
ATOM 1453 C C . GLY A 1 181 ? 3.252 20.183 -23.729 1.00 61.84 181 GLY A C 1
ATOM 1454 O O . GLY A 1 181 ? 4.263 20.834 -23.471 1.00 61.84 181 GLY A O 1
ATOM 1455 N N . THR A 1 182 ? 2.269 20.031 -22.845 1.00 56.78 182 THR A N 1
ATOM 1456 C CA . THR A 1 182 ? 2.393 20.391 -21.425 1.00 56.78 182 THR A CA 1
ATOM 1457 C C . THR A 1 182 ? 2.858 19.176 -20.623 1.00 56.78 182 THR A C 1
ATOM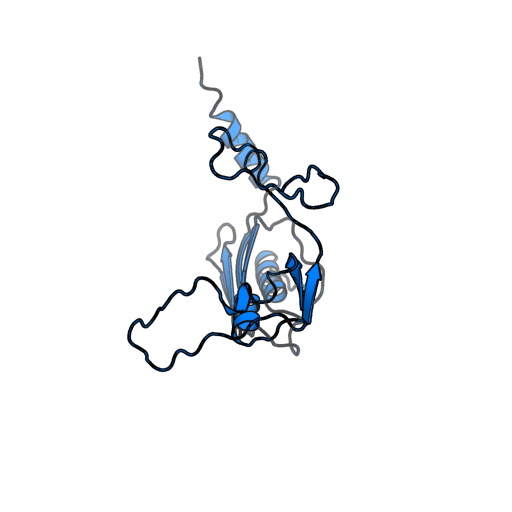 1459 O O . THR A 1 182 ? 2.438 18.053 -20.896 1.00 56.78 182 THR A O 1
ATOM 1462 N N . ARG A 1 183 ? 3.724 19.380 -19.621 1.00 53.19 183 ARG A N 1
ATOM 1463 C CA . ARG A 1 183 ? 4.009 18.339 -18.619 1.00 53.19 183 ARG A CA 1
ATOM 1464 C C . ARG A 1 183 ? 2.775 18.199 -17.719 1.00 53.19 183 ARG A C 1
ATOM 1466 O O . ARG A 1 183 ? 2.270 19.220 -17.255 1.00 53.19 183 ARG A O 1
ATOM 1473 N N . GLY A 1 184 ? 2.276 16.974 -17.560 1.00 35.12 184 GLY A N 1
ATOM 1474 C CA . GLY A 1 184 ? 1.239 16.627 -16.580 1.00 35.12 184 GLY A CA 1
ATOM 1475 C C . GLY A 1 184 ? 1.810 16.449 -15.183 1.00 35.12 184 GLY A C 1
ATOM 1476 O O . GLY A 1 184 ? 3.031 16.187 -15.086 1.00 35.12 184 GLY A O 1
#